Protein AF-A0A954UL01-F1 (afdb_monomer_lite)

Structure (mmCIF, N/CA/C/O backbone):
data_AF-A0A954UL01-F1
#
_entry.id   AF-A0A954UL01-F1
#
loop_
_atom_site.group_PDB
_atom_site.id
_atom_site.type_symbol
_atom_site.label_atom_id
_atom_site.label_alt_id
_atom_site.label_comp_id
_atom_site.label_asym_id
_atom_site.label_entity_id
_atom_site.label_seq_id
_atom_site.pdbx_PDB_ins_code
_atom_site.Cartn_x
_atom_site.Cartn_y
_atom_site.Cartn_z
_atom_site.occupancy
_atom_site.B_iso_or_equiv
_atom_site.auth_seq_id
_atom_site.auth_comp_id
_atom_site.auth_asym_id
_atom_site.auth_atom_id
_atom_site.pdbx_PDB_model_num
ATOM 1 N N . VAL A 1 1 ? 2.056 -18.485 10.713 1.00 47.84 1 VAL A N 1
ATOM 2 C CA . VAL A 1 1 ? 1.180 -18.025 9.615 1.00 47.84 1 VAL A CA 1
ATOM 3 C C . VAL A 1 1 ? 1.749 -16.812 8.876 1.00 47.84 1 VAL A C 1
ATOM 5 O O . VAL A 1 1 ? 1.782 -16.870 7.668 1.00 47.84 1 VAL A O 1
ATOM 8 N N . ALA A 1 2 ? 2.279 -15.763 9.525 1.00 58.25 2 ALA A N 1
ATOM 9 C CA . ALA A 1 2 ? 2.776 -14.577 8.791 1.00 58.25 2 ALA A CA 1
ATOM 10 C C . ALA A 1 2 ? 4.302 -14.513 8.528 1.00 58.25 2 ALA A C 1
ATOM 12 O O . ALA A 1 2 ? 4.791 -13.453 8.157 1.00 58.25 2 ALA A O 1
ATOM 13 N N . LYS A 1 3 ? 5.075 -15.586 8.770 1.00 64.69 3 LYS A N 1
ATOM 14 C CA . LYS A 1 3 ? 6.541 -15.540 8.565 1.00 64.69 3 LYS A CA 1
ATOM 15 C C . LYS A 1 3 ? 6.925 -15.540 7.085 1.00 64.69 3 LYS A C 1
ATOM 17 O O . LYS A 1 3 ? 7.917 -14.916 6.736 1.00 64.69 3 LYS A O 1
ATOM 22 N N . ASP A 1 4 ? 6.106 -16.174 6.253 1.00 85.94 4 ASP A N 1
ATOM 23 C CA . ASP A 1 4 ? 6.444 -16.426 4.849 1.00 85.94 4 ASP A CA 1
ATOM 24 C C . ASP A 1 4 ? 5.855 -15.368 3.909 1.00 85.94 4 ASP A C 1
ATOM 26 O O . ASP A 1 4 ? 6.313 -15.220 2.784 1.00 85.94 4 ASP A O 1
ATOM 30 N N . VAL A 1 5 ? 4.888 -14.574 4.389 1.00 89.62 5 VAL A N 1
ATOM 31 C CA . VAL A 1 5 ? 4.241 -13.498 3.618 1.00 89.62 5 VAL A CA 1
ATOM 32 C C . VAL A 1 5 ? 5.252 -12.504 3.034 1.00 89.62 5 VAL A C 1
ATOM 34 O O . VAL A 1 5 ? 5.155 -12.228 1.845 1.00 89.62 5 VAL A O 1
ATOM 37 N N . PRO A 1 6 ? 6.242 -11.982 3.788 1.00 91.62 6 PRO A N 1
ATOM 38 C CA . PRO A 1 6 ? 7.177 -11.009 3.227 1.00 91.62 6 PRO A CA 1
ATOM 39 C C . PRO A 1 6 ? 8.053 -11.620 2.125 1.00 91.62 6 PRO A C 1
ATOM 41 O O . PRO A 1 6 ? 8.304 -10.974 1.113 1.00 91.62 6 PRO A O 1
ATOM 44 N N . ALA A 1 7 ? 8.468 -12.880 2.300 1.00 90.31 7 ALA A N 1
ATOM 45 C CA . ALA A 1 7 ? 9.257 -13.604 1.309 1.00 90.31 7 ALA A CA 1
ATOM 46 C C . ALA A 1 7 ? 8.443 -13.900 0.040 1.00 90.31 7 ALA A C 1
ATOM 48 O O . ALA A 1 7 ? 8.946 -13.693 -1.059 1.00 90.31 7 ALA A O 1
ATOM 49 N N . ALA A 1 8 ? 7.183 -14.318 0.191 1.00 92.69 8 ALA A N 1
ATOM 50 C CA . ALA A 1 8 ? 6.268 -14.533 -0.927 1.00 92.69 8 ALA A CA 1
ATOM 51 C C . ALA A 1 8 ? 6.006 -13.230 -1.696 1.00 92.69 8 ALA A C 1
ATOM 53 O O . ALA A 1 8 ? 6.176 -13.195 -2.906 1.00 92.69 8 ALA A O 1
ATOM 54 N N . MET A 1 9 ? 5.708 -12.132 -0.991 1.00 91.31 9 MET A N 1
ATOM 55 C CA . MET A 1 9 ? 5.511 -10.820 -1.615 1.00 91.31 9 MET A CA 1
ATOM 56 C C . MET A 1 9 ? 6.737 -10.369 -2.409 1.00 91.31 9 MET A C 1
ATOM 58 O O . MET A 1 9 ? 6.598 -9.874 -3.522 1.00 91.31 9 MET A O 1
ATOM 62 N N . ARG A 1 10 ? 7.938 -10.535 -1.845 1.00 90.75 10 ARG A N 1
ATOM 63 C CA . ARG A 1 10 ? 9.182 -10.196 -2.541 1.00 90.75 10 ARG A CA 1
ATOM 64 C C . ARG A 1 10 ? 9.370 -11.053 -3.789 1.00 90.75 10 ARG A C 1
ATOM 66 O O . ARG A 1 10 ? 9.638 -10.507 -4.849 1.00 90.75 10 ARG A O 1
ATOM 73 N N . HIS A 1 11 ? 9.152 -12.361 -3.673 1.00 92.25 11 HIS A N 1
ATOM 74 C CA . HIS A 1 11 ? 9.248 -13.282 -4.800 1.00 92.25 11 HIS A CA 1
ATOM 75 C C . HIS A 1 11 ? 8.264 -12.943 -5.929 1.00 92.25 11 HIS A C 1
ATOM 77 O O . HIS A 1 11 ? 8.652 -12.953 -7.096 1.00 92.25 11 HIS A O 1
ATOM 83 N N . ASP A 1 12 ? 7.022 -12.590 -5.596 1.00 92.69 12 ASP A N 1
ATOM 84 C CA . ASP A 1 12 ? 6.009 -12.200 -6.581 1.00 92.69 12 ASP A CA 1
ATOM 85 C C . ASP A 1 12 ? 6.403 -10.899 -7.299 1.00 92.69 12 ASP A C 1
ATOM 87 O O . ASP A 1 12 ? 6.312 -10.812 -8.524 1.00 92.69 12 ASP A O 1
ATOM 91 N N . LEU A 1 13 ? 6.890 -9.897 -6.557 1.00 91.06 13 LEU A N 1
ATOM 92 C CA . LEU A 1 13 ? 7.369 -8.634 -7.129 1.00 91.06 13 LEU A CA 1
ATOM 93 C C . LEU A 1 13 ? 8.604 -8.833 -8.014 1.00 91.06 13 LEU A C 1
ATOM 95 O O . LEU A 1 13 ? 8.671 -8.257 -9.100 1.00 91.06 13 LEU A O 1
ATOM 99 N N . ASP A 1 14 ? 9.550 -9.667 -7.580 1.00 90.69 14 ASP A N 1
ATOM 100 C CA . ASP A 1 14 ? 10.729 -10.021 -8.370 1.00 90.69 14 ASP A CA 1
ATOM 101 C C . ASP A 1 14 ? 10.313 -10.744 -9.660 1.00 90.69 14 ASP A C 1
ATOM 103 O O . ASP A 1 14 ? 10.770 -10.375 -10.738 1.00 90.69 14 ASP A O 1
ATOM 107 N N . THR A 1 15 ? 9.367 -11.686 -9.580 1.00 92.75 15 THR A N 1
ATOM 108 C CA . THR A 1 15 ? 8.836 -12.415 -10.745 1.00 92.75 15 THR A CA 1
ATOM 109 C C . THR A 1 15 ? 8.149 -11.475 -11.738 1.00 92.75 15 THR A C 1
ATOM 111 O O . THR A 1 15 ? 8.373 -11.571 -12.949 1.00 92.75 15 THR A O 1
ATOM 114 N N . LEU A 1 16 ? 7.326 -10.539 -11.248 1.00 91.25 16 LEU A N 1
ATOM 115 C CA . LEU A 1 16 ? 6.690 -9.520 -12.088 1.00 91.25 16 LEU A CA 1
ATOM 116 C C . LEU A 1 16 ? 7.739 -8.646 -12.777 1.00 91.25 16 LEU A C 1
ATOM 118 O O . LEU A 1 16 ? 7.639 -8.418 -13.984 1.00 91.25 16 LEU A O 1
ATOM 122 N N . ARG A 1 17 ? 8.765 -8.207 -12.042 1.00 90.81 17 ARG A N 1
ATOM 123 C CA . ARG A 1 17 ? 9.857 -7.390 -12.581 1.00 90.81 17 ARG A CA 1
ATOM 124 C C . ARG A 1 17 ? 10.662 -8.142 -13.637 1.00 90.81 17 ARG A C 1
ATOM 126 O O . ARG A 1 17 ? 10.927 -7.591 -14.700 1.00 90.81 17 ARG A O 1
ATOM 133 N N . GLU A 1 18 ? 11.030 -9.390 -13.372 1.00 90.44 18 GLU A N 1
ATOM 134 C CA . GLU A 1 18 ? 11.797 -10.229 -14.299 1.00 90.44 18 GLU A CA 1
ATOM 135 C C . GLU A 1 18 ? 11.020 -10.530 -15.583 1.00 90.44 18 GLU A C 1
ATOM 137 O O . GLU A 1 18 ? 11.602 -10.526 -16.664 1.00 90.44 18 GLU A O 1
ATOM 142 N N . THR A 1 19 ? 9.706 -10.745 -15.478 1.00 91.81 19 THR A N 1
ATOM 143 C CA . THR A 1 19 ? 8.861 -11.106 -16.627 1.00 91.81 19 THR A CA 1
ATOM 144 C C . THR A 1 19 ? 8.486 -9.895 -17.477 1.00 91.81 19 THR A C 1
ATOM 146 O O . THR A 1 19 ? 8.462 -9.974 -18.703 1.00 91.81 19 THR A O 1
ATOM 149 N N . THR A 1 20 ? 8.142 -8.775 -16.839 1.00 90.62 20 THR A N 1
ATOM 150 C CA . THR A 1 20 ? 7.652 -7.577 -17.542 1.00 90.62 20 THR A CA 1
ATOM 151 C C . THR A 1 20 ? 8.764 -6.594 -17.885 1.00 90.62 20 THR A C 1
ATOM 153 O O . THR A 1 20 ? 8.560 -5.716 -18.719 1.00 90.62 20 THR A O 1
ATOM 156 N N . HIS A 1 21 ? 9.928 -6.723 -17.241 1.00 90.62 21 HIS A N 1
ATOM 157 C CA . HIS A 1 21 ? 11.007 -5.735 -17.241 1.00 90.62 21 HIS A CA 1
ATOM 158 C C . HIS A 1 21 ? 10.590 -4.346 -16.726 1.00 90.62 21 HIS A C 1
ATOM 160 O O . HIS A 1 21 ? 11.306 -3.364 -16.960 1.00 90.62 21 HIS A O 1
ATOM 166 N N . LEU A 1 22 ? 9.469 -4.268 -16.002 1.00 90.62 22 LEU A N 1
ATOM 167 C CA . LEU A 1 22 ? 8.925 -3.055 -15.405 1.00 90.62 22 LEU A CA 1
ATOM 168 C C . LEU A 1 22 ? 8.925 -3.156 -13.878 1.00 90.62 22 LEU A C 1
ATOM 170 O O . LEU A 1 22 ? 8.712 -4.221 -13.300 1.00 90.62 22 LEU A O 1
ATOM 174 N N . ILE A 1 23 ? 9.124 -2.018 -13.221 1.00 90.06 23 ILE A N 1
ATOM 175 C CA . ILE A 1 23 ? 8.860 -1.843 -11.797 1.00 90.06 23 ILE A CA 1
ATOM 176 C C . ILE A 1 23 ? 7.521 -1.122 -11.692 1.00 90.06 23 ILE A C 1
ATOM 178 O O . ILE A 1 23 ? 7.389 0.032 -12.109 1.00 90.06 23 ILE A O 1
ATOM 182 N N . CYS A 1 24 ? 6.529 -1.829 -11.157 1.00 89.56 24 CYS A N 1
ATOM 183 C CA . CYS A 1 24 ? 5.166 -1.333 -11.032 1.00 89.56 24 CYS A CA 1
ATOM 184 C C . CYS A 1 24 ? 4.899 -0.774 -9.624 1.00 89.56 24 CYS A C 1
ATOM 186 O O . CYS A 1 24 ? 5.421 -1.313 -8.641 1.00 89.56 24 CYS A O 1
ATOM 188 N N . PRO A 1 25 ? 4.050 0.259 -9.504 1.00 91.50 25 PRO A N 1
ATOM 189 C CA . PRO A 1 25 ? 3.614 0.780 -8.221 1.00 91.50 25 PRO A CA 1
ATOM 190 C C . PRO A 1 25 ? 2.756 -0.251 -7.485 1.00 91.50 25 PRO A C 1
ATOM 192 O O . PRO A 1 25 ? 1.753 -0.749 -7.994 1.00 91.50 25 PRO A O 1
ATOM 195 N N . ALA A 1 26 ? 3.142 -0.555 -6.251 1.00 92.06 26 ALA A N 1
ATOM 196 C CA . ALA A 1 26 ? 2.478 -1.510 -5.383 1.00 92.06 26 ALA A CA 1
ATOM 197 C C . ALA A 1 26 ? 1.838 -0.800 -4.186 1.00 92.06 26 ALA A C 1
ATOM 199 O O . ALA A 1 26 ? 2.480 -0.022 -3.478 1.00 92.06 26 ALA A O 1
ATOM 200 N N . THR A 1 27 ? 0.573 -1.127 -3.919 1.00 93.31 27 THR A N 1
ATOM 201 C CA . THR A 1 27 ? -0.148 -0.694 -2.715 1.00 93.31 27 THR A CA 1
ATOM 202 C C . THR A 1 27 ? -0.310 -1.872 -1.766 1.00 93.31 27 THR A C 1
ATOM 204 O O . THR A 1 27 ? -0.728 -2.951 -2.184 1.00 93.31 27 THR A O 1
ATOM 207 N N . VAL A 1 28 ? -0.065 -1.668 -0.471 1.00 94.50 28 VAL A N 1
ATOM 208 C CA . VAL A 1 28 ? -0.370 -2.680 0.546 1.00 94.50 28 VAL A CA 1
ATOM 209 C C . VAL A 1 28 ? -1.769 -2.446 1.096 1.00 94.50 28 VAL A C 1
ATOM 211 O O . VAL A 1 28 ? -2.045 -1.405 1.692 1.00 94.50 28 VAL A O 1
ATOM 214 N N . LEU A 1 29 ? -2.645 -3.437 0.933 1.00 95.12 29 LEU A N 1
ATOM 215 C CA . LEU A 1 29 ? -4.001 -3.422 1.471 1.00 95.12 29 LEU A CA 1
ATOM 216 C C . LEU A 1 29 ? -4.161 -4.507 2.539 1.00 95.12 29 LEU A C 1
ATOM 218 O O . LEU A 1 29 ? -4.071 -5.700 2.256 1.00 95.12 29 LEU A O 1
ATOM 222 N N . VAL A 1 30 ? -4.432 -4.094 3.774 1.00 94.69 30 VAL A N 1
ATOM 223 C CA . VAL A 1 30 ? -4.857 -4.995 4.848 1.00 94.69 30 VAL A CA 1
ATOM 224 C C . VAL A 1 30 ? -6.371 -5.142 4.757 1.00 94.69 30 VAL A C 1
ATOM 226 O O . VAL A 1 30 ? -7.123 -4.255 5.167 1.00 94.69 30 VAL A O 1
ATOM 229 N N . ALA A 1 31 ? -6.794 -6.252 4.161 1.00 92.81 31 ALA A N 1
ATOM 230 C CA . ALA A 1 31 ? -8.193 -6.597 3.948 1.00 92.81 31 ALA A CA 1
ATOM 231 C C . ALA A 1 31 ? -8.821 -7.288 5.175 1.00 92.81 31 ALA A C 1
ATOM 233 O O . ALA A 1 31 ? -8.158 -7.525 6.190 1.00 92.81 31 ALA A O 1
ATOM 234 N N . SER A 1 32 ? -10.106 -7.627 5.059 1.00 92.38 32 SER A N 1
ATOM 235 C CA . SER A 1 32 ? -10.886 -8.361 6.065 1.00 92.38 32 SER A CA 1
ATOM 236 C C . SER A 1 32 ? -11.029 -7.672 7.427 1.00 92.38 32 SER A C 1
ATOM 238 O O . SER A 1 32 ? -11.160 -8.320 8.472 1.00 92.38 32 SER A O 1
ATOM 240 N N . MET A 1 33 ? -11.007 -6.339 7.446 1.00 94.25 33 MET A N 1
ATOM 241 C CA . MET A 1 33 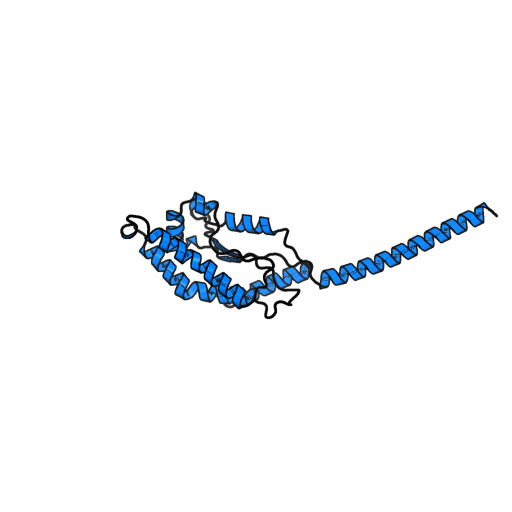? -11.155 -5.576 8.686 1.00 94.25 33 MET A CA 1
ATOM 242 C C . MET A 1 33 ? -12.582 -5.625 9.262 1.00 94.25 33 MET A C 1
ATOM 244 O O . MET A 1 33 ? -12.764 -5.315 10.438 1.00 94.25 33 MET A O 1
ATOM 248 N N . GLU A 1 34 ? -13.591 -6.065 8.502 1.00 92.44 34 GLU A N 1
ATOM 249 C CA . GLU A 1 34 ? -14.961 -6.310 8.985 1.00 92.44 34 GLU A CA 1
ATOM 250 C C . GLU A 1 34 ? -15.029 -7.349 10.112 1.00 92.44 34 GLU A C 1
ATOM 252 O O . GLU A 1 34 ? -15.904 -7.261 10.975 1.00 92.44 34 GLU A O 1
ATOM 257 N N . GLY A 1 35 ? -14.078 -8.291 10.157 1.00 91.00 35 GLY A N 1
ATOM 258 C CA . GLY A 1 35 ? -13.980 -9.284 11.230 1.00 91.00 35 GLY A CA 1
ATOM 259 C C . GLY A 1 35 ? -13.571 -8.684 12.581 1.00 91.00 35 GLY A C 1
ATOM 260 O O . GLY A 1 35 ? -13.782 -9.289 13.635 1.00 91.00 35 GLY A O 1
ATOM 261 N N . GLU A 1 36 ? -13.011 -7.473 12.585 1.00 93.69 36 GLU A N 1
ATOM 262 C CA . GLU A 1 36 ? -12.653 -6.756 13.800 1.00 93.69 36 GLU A CA 1
ATOM 263 C C . GLU A 1 36 ? -13.821 -5.883 14.263 1.00 93.69 36 GLU A C 1
ATOM 265 O O . GLU A 1 36 ? -14.091 -4.810 13.726 1.00 93.69 36 GLU A O 1
ATOM 270 N N . GLY A 1 37 ? -14.498 -6.305 15.335 1.00 92.44 37 GLY A N 1
ATOM 271 C CA . GLY A 1 37 ? -15.702 -5.621 15.823 1.00 92.44 37 GLY A CA 1
ATOM 272 C C . GLY A 1 37 ? -15.509 -4.140 16.181 1.00 92.44 37 GLY A C 1
ATOM 273 O O . GLY A 1 37 ? -16.473 -3.378 16.157 1.00 92.44 37 GLY A O 1
ATOM 274 N N . GLY A 1 38 ? -14.285 -3.710 16.507 1.00 94.06 38 GLY A N 1
ATOM 275 C CA . GLY A 1 38 ? -13.976 -2.289 16.687 1.00 94.06 38 GLY A CA 1
ATOM 276 C C . GLY A 1 38 ? -13.880 -1.516 15.372 1.00 94.06 38 GLY A C 1
ATOM 277 O O . GLY A 1 38 ? -14.226 -0.342 15.346 1.00 94.06 38 GLY A O 1
ATOM 278 N N . PHE A 1 39 ? -13.470 -2.155 14.276 1.00 94.38 39 PHE A N 1
ATOM 279 C CA . PHE A 1 39 ? -13.403 -1.511 12.966 1.00 94.38 39 PHE A CA 1
ATOM 280 C C . PHE A 1 39 ? -14.799 -1.362 12.370 1.00 94.38 39 PHE A C 1
ATOM 282 O O . PHE A 1 39 ? -15.146 -0.282 11.906 1.00 94.38 39 PHE A O 1
ATOM 289 N N . ALA A 1 40 ? -15.638 -2.394 12.496 1.00 92.75 40 ALA A N 1
ATOM 290 C CA . ALA A 1 40 ? -17.052 -2.303 12.141 1.00 92.75 40 ALA A CA 1
ATOM 291 C C . ALA A 1 40 ? -17.758 -1.164 12.906 1.00 92.75 40 ALA A C 1
ATOM 293 O O . ALA A 1 40 ? -18.498 -0.377 12.320 1.00 92.75 40 ALA A O 1
ATOM 294 N N . GLU A 1 41 ? -17.480 -1.016 14.209 1.00 93.69 41 GLU A N 1
ATOM 295 C CA . GLU A 1 41 ? -18.016 0.096 15.005 1.00 93.69 41 GLU A CA 1
ATOM 296 C C . GLU A 1 41 ? -17.463 1.462 14.562 1.00 93.69 41 GLU A C 1
ATOM 298 O O . GLU A 1 41 ? -18.204 2.445 14.556 1.00 93.69 41 GLU A O 1
ATOM 303 N N . LEU A 1 42 ? -16.189 1.534 14.163 1.00 93.50 42 LEU A N 1
ATOM 304 C CA . LEU A 1 42 ? -15.582 2.747 13.611 1.00 93.50 42 LEU A CA 1
ATOM 305 C C . LEU A 1 42 ? -16.281 3.154 12.312 1.00 93.50 42 LEU A C 1
ATOM 307 O O . LEU A 1 42 ? -16.754 4.283 12.214 1.00 93.50 42 LEU A O 1
ATOM 311 N N . VAL A 1 43 ? -16.417 2.234 11.355 1.00 92.62 43 VAL A N 1
ATOM 312 C CA . VAL A 1 43 ? -17.104 2.462 10.073 1.00 92.62 43 VAL A CA 1
ATOM 313 C C . VAL A 1 43 ? -18.541 2.929 10.306 1.00 92.62 43 VAL A C 1
ATOM 315 O O . VAL A 1 43 ? -18.964 3.940 9.744 1.00 92.62 43 VAL A O 1
ATOM 318 N N . ARG A 1 44 ? -19.267 2.259 11.211 1.00 91.75 44 ARG A N 1
ATOM 319 C CA . ARG A 1 44 ? -20.649 2.609 11.568 1.00 91.75 44 ARG A CA 1
ATOM 320 C C . ARG A 1 44 ? -20.782 4.048 12.070 1.00 91.75 44 ARG A C 1
ATOM 322 O O . ARG A 1 44 ? -21.781 4.698 11.776 1.00 91.75 44 ARG A O 1
ATOM 329 N N . ARG A 1 45 ? -19.806 4.545 12.839 1.00 90.81 45 ARG A N 1
ATOM 330 C CA . ARG A 1 45 ? -19.824 5.913 13.387 1.00 90.81 45 ARG A CA 1
ATOM 331 C C . ARG A 1 45 ? -19.299 6.966 12.417 1.00 90.81 45 ARG A C 1
ATOM 333 O O . ARG A 1 45 ? -19.797 8.084 12.427 1.00 90.81 45 ARG A O 1
ATOM 340 N N . VAL A 1 46 ? -18.318 6.617 11.588 1.00 88.75 46 VAL A N 1
ATOM 341 C CA . VAL A 1 46 ? -17.794 7.500 10.533 1.00 88.75 46 VAL A CA 1
ATOM 342 C C . VAL A 1 46 ? -18.842 7.747 9.444 1.00 88.75 46 VAL A C 1
ATOM 344 O O . VAL A 1 46 ? -18.872 8.829 8.854 1.00 88.75 46 VAL A O 1
ATOM 347 N N . GLY A 1 47 ? -19.727 6.774 9.229 1.00 88.88 47 GLY A N 1
ATOM 348 C CA . GLY A 1 47 ? -20.813 6.841 8.264 1.00 88.88 47 GLY A CA 1
ATOM 349 C C . GLY A 1 47 ? -20.421 6.255 6.909 1.00 88.88 47 GLY A C 1
ATOM 350 O O . GLY A 1 47 ? -19.260 6.279 6.497 1.00 88.88 47 GLY A O 1
ATOM 351 N N . THR A 1 48 ? -21.423 5.737 6.201 1.00 85.00 48 THR A N 1
ATOM 352 C CA . THR A 1 48 ? -21.259 4.992 4.944 1.00 85.00 48 THR A CA 1
ATOM 353 C C . THR A 1 48 ? -20.688 5.840 3.815 1.00 85.00 48 THR A C 1
ATOM 355 O O . THR A 1 48 ? -19.877 5.345 3.043 1.00 85.00 48 THR A O 1
ATOM 358 N N . GLN A 1 49 ? -21.035 7.128 3.738 1.00 87.06 49 GLN A N 1
ATOM 359 C CA . GLN A 1 49 ? -20.518 8.013 2.691 1.00 87.06 49 GLN A CA 1
ATOM 360 C C . GLN A 1 49 ? -18.990 8.141 2.761 1.00 87.06 49 GLN A C 1
ATOM 362 O O . GLN A 1 49 ? -18.290 7.820 1.805 1.00 87.06 49 GLN A O 1
ATOM 367 N N . ARG A 1 50 ? -18.456 8.527 3.928 1.00 87.25 50 ARG A N 1
ATOM 368 C CA . ARG A 1 50 ? -17.005 8.636 4.142 1.00 87.25 50 ARG A CA 1
ATOM 369 C C . ARG A 1 50 ? -16.298 7.289 4.061 1.00 87.25 50 ARG A C 1
ATOM 371 O O . ARG A 1 50 ? -15.152 7.245 3.631 1.00 87.25 50 ARG A O 1
ATOM 378 N N . ALA A 1 51 ? -16.961 6.211 4.475 1.00 88.69 51 ALA A N 1
ATOM 379 C CA . ALA A 1 51 ? -16.427 4.864 4.332 1.00 88.69 51 ALA A CA 1
ATOM 380 C C . ALA A 1 51 ? -16.297 4.444 2.859 1.00 88.69 51 ALA A C 1
ATOM 382 O O . ALA A 1 51 ? -15.332 3.775 2.510 1.00 88.69 51 ALA A O 1
ATOM 383 N N . ASN A 1 52 ? -17.223 4.856 1.993 1.00 87.25 52 ASN A N 1
ATOM 384 C CA . ASN A 1 52 ? -17.229 4.475 0.580 1.00 87.25 52 ASN A CA 1
ATOM 385 C C . ASN A 1 52 ? -16.338 5.365 -0.292 1.00 87.25 52 ASN A C 1
ATOM 387 O O . ASN A 1 52 ? -15.675 4.860 -1.191 1.00 87.25 52 ASN A O 1
ATOM 391 N N . GLU A 1 53 ? -16.334 6.675 -0.047 1.00 87.62 53 GLU A N 1
ATOM 392 C CA . GLU A 1 53 ? -15.550 7.649 -0.824 1.00 87.62 53 GLU A CA 1
ATOM 393 C C . GLU A 1 53 ? -14.115 7.791 -0.296 1.00 87.62 53 GLU A C 1
ATOM 395 O O . GLU A 1 53 ? -13.204 8.196 -1.010 1.00 87.62 53 GLU A O 1
ATOM 400 N N . GLY A 1 54 ? -13.907 7.496 0.987 1.00 89.50 54 GLY A N 1
ATOM 401 C CA . GLY A 1 54 ? -12.625 7.676 1.646 1.00 89.50 54 GLY A CA 1
ATOM 402 C C . GLY A 1 54 ? -11.679 6.489 1.493 1.00 89.50 54 GLY A C 1
ATOM 403 O O . GLY A 1 54 ? -12.023 5.399 1.040 1.00 89.50 54 GLY A O 1
ATOM 404 N N . ARG A 1 55 ? -10.464 6.699 1.996 1.00 92.38 55 ARG A N 1
ATOM 405 C CA . ARG A 1 55 ? -9.445 5.668 2.212 1.00 92.38 55 ARG A CA 1
ATOM 406 C C . ARG A 1 55 ? -8.971 5.722 3.656 1.00 92.38 55 ARG A C 1
ATOM 408 O O . ARG A 1 55 ? -8.867 6.809 4.228 1.00 92.38 55 ARG A O 1
ATOM 415 N N . PHE A 1 56 ? -8.655 4.569 4.232 1.00 94.25 56 PHE A N 1
ATOM 416 C CA . PHE A 1 56 ? -8.210 4.472 5.618 1.00 94.25 56 PHE A CA 1
ATOM 417 C C . PHE A 1 56 ? -6.778 3.948 5.679 1.00 94.25 56 PHE A C 1
ATOM 419 O O . PHE A 1 56 ? -6.495 2.863 5.187 1.00 94.25 56 PHE A O 1
ATOM 426 N N . GLY A 1 57 ? -5.861 4.723 6.259 1.00 94.06 57 GLY A N 1
ATOM 427 C CA . GLY A 1 57 ? -4.428 4.425 6.275 1.00 94.06 57 GLY A CA 1
ATOM 428 C C . GLY A 1 57 ? -3.601 5.619 5.809 1.00 94.06 57 GLY A C 1
ATOM 429 O O . GLY A 1 57 ? -3.991 6.771 6.013 1.00 94.06 57 GLY A O 1
ATOM 430 N N . LYS A 1 58 ? -2.448 5.358 5.188 1.00 95.12 58 LYS A N 1
ATOM 431 C CA . LYS A 1 58 ? -1.501 6.400 4.785 1.00 95.12 58 LYS A CA 1
ATOM 432 C C . LYS A 1 58 ? -0.914 6.110 3.407 1.00 95.12 58 LYS A C 1
ATOM 434 O O . LYS A 1 58 ? -0.411 5.022 3.150 1.00 95.12 58 LYS A O 1
ATOM 439 N N . GLY A 1 59 ? -0.958 7.121 2.541 1.00 92.69 59 GLY A N 1
ATOM 440 C CA . GLY A 1 59 ? -0.232 7.103 1.273 1.00 92.69 59 GLY A CA 1
ATOM 441 C C . GLY A 1 59 ? 1.266 7.304 1.484 1.00 92.69 59 GLY A C 1
ATOM 442 O O . GLY A 1 59 ? 1.686 8.018 2.398 1.00 92.69 59 GLY A O 1
ATOM 443 N N . PHE A 1 60 ? 2.046 6.695 0.609 1.00 91.06 60 PHE A N 1
ATOM 444 C CA . PHE A 1 60 ? 3.488 6.817 0.511 1.00 91.06 60 PHE A CA 1
ATOM 445 C C . PHE A 1 60 ? 3.829 7.479 -0.826 1.00 91.06 60 PHE A C 1
ATOM 447 O O . PHE A 1 60 ? 3.117 7.317 -1.818 1.00 91.06 60 PHE A O 1
ATOM 454 N N . LYS A 1 61 ? 4.878 8.297 -0.854 1.00 86.06 61 LYS A N 1
ATOM 455 C CA . LYS A 1 61 ? 5.283 8.950 -2.097 1.00 86.06 61 LYS A CA 1
ATOM 456 C C . LYS A 1 61 ? 5.941 7.892 -2.984 1.00 86.06 61 LYS A C 1
ATOM 458 O O . LYS A 1 61 ? 6.942 7.326 -2.573 1.00 86.06 61 LYS A O 1
ATOM 463 N N . VAL A 1 62 ? 5.394 7.666 -4.180 1.00 80.56 62 VAL A N 1
ATOM 464 C CA . VAL A 1 62 ? 5.819 6.589 -5.102 1.00 80.56 62 VAL A CA 1
ATOM 465 C C . VAL A 1 62 ? 7.326 6.606 -5.362 1.00 80.56 62 VAL A C 1
ATOM 467 O O . VAL A 1 62 ? 7.983 5.578 -5.333 1.00 80.56 62 VAL A O 1
ATOM 470 N N . TRP A 1 63 ? 7.880 7.808 -5.516 1.00 83.75 63 TRP A N 1
ATOM 471 C CA . TRP A 1 63 ? 9.295 8.050 -5.805 1.00 83.75 63 TRP A CA 1
ATOM 472 C C . TRP A 1 63 ? 10.202 8.106 -4.567 1.00 83.75 63 TRP A C 1
ATOM 474 O O . TRP A 1 63 ? 11.356 8.518 -4.665 1.00 83.75 63 TRP A O 1
ATOM 484 N N . SER A 1 64 ? 9.681 7.792 -3.382 1.00 86.25 64 SER A N 1
ATOM 485 C CA . SER A 1 64 ? 10.492 7.681 -2.172 1.00 86.25 64 SER A CA 1
ATOM 486 C C . SER A 1 64 ? 11.010 6.259 -2.026 1.00 86.25 64 SER A C 1
ATOM 488 O O . SER A 1 64 ? 10.267 5.298 -2.196 1.00 86.25 64 SER A O 1
ATOM 490 N N . TYR A 1 65 ? 12.279 6.120 -1.648 1.00 88.94 65 TYR A N 1
ATOM 491 C CA . TYR A 1 65 ? 12.852 4.804 -1.411 1.00 88.94 65 TYR A CA 1
ATOM 492 C C . TYR A 1 65 ? 12.237 4.158 -0.159 1.00 88.94 65 TYR A C 1
ATOM 494 O O . TYR A 1 65 ? 12.104 4.830 0.877 1.00 88.94 65 TYR A O 1
ATOM 502 N N . PRO A 1 66 ? 11.893 2.858 -0.213 1.00 91.69 66 PRO A N 1
ATOM 503 C CA . PRO A 1 66 ? 11.369 2.097 0.918 1.00 91.69 66 PRO A CA 1
ATOM 504 C C . PRO A 1 66 ? 12.495 1.723 1.902 1.00 91.69 66 PRO A C 1
ATOM 506 O O . PRO A 1 66 ? 12.757 0.552 2.182 1.00 91.69 66 PRO A O 1
ATOM 509 N N . THR A 1 67 ? 13.188 2.736 2.427 1.00 92.12 67 THR A N 1
ATOM 510 C CA . THR A 1 67 ? 14.189 2.579 3.489 1.00 92.12 67 THR A CA 1
ATOM 511 C C . THR A 1 67 ? 13.520 2.145 4.789 1.00 92.12 67 THR A C 1
ATOM 513 O O . THR A 1 67 ? 12.310 2.319 4.977 1.00 92.12 67 THR A O 1
ATOM 516 N N . GLN A 1 68 ? 14.303 1.593 5.719 1.00 92.38 68 GLN A N 1
ATOM 517 C CA . GLN A 1 68 ? 13.767 1.125 6.996 1.00 92.38 68 GLN A CA 1
ATOM 518 C C . GLN A 1 68 ? 13.021 2.247 7.728 1.00 92.38 68 GLN A C 1
ATOM 520 O O . GLN A 1 68 ? 11.875 2.056 8.125 1.00 92.38 68 GLN A O 1
ATOM 525 N N . GLU A 1 69 ? 13.627 3.429 7.839 1.00 92.62 69 GLU A N 1
ATOM 526 C CA . GLU A 1 69 ? 13.024 4.594 8.494 1.00 92.62 69 GLU A CA 1
ATOM 527 C C . GLU A 1 69 ? 11.706 5.018 7.828 1.00 92.62 69 GLU A C 1
ATOM 529 O O . GLU A 1 69 ? 10.691 5.214 8.504 1.00 92.62 69 GLU A O 1
ATOM 534 N N . ASN A 1 70 ? 11.684 5.088 6.495 1.00 92.81 70 ASN A N 1
ATOM 535 C CA . ASN A 1 70 ? 10.495 5.482 5.745 1.00 92.81 70 ASN A CA 1
ATOM 536 C C . ASN A 1 70 ? 9.345 4.479 5.913 1.00 92.81 70 ASN A C 1
ATOM 538 O O . ASN A 1 70 ? 8.193 4.880 6.096 1.00 92.81 70 ASN A O 1
ATOM 542 N N . LEU A 1 71 ? 9.641 3.176 5.891 1.00 94.44 71 LEU A N 1
ATOM 543 C CA . LEU A 1 71 ? 8.642 2.124 6.090 1.00 94.44 71 LEU A CA 1
ATOM 544 C C . LEU A 1 71 ? 8.151 2.054 7.542 1.00 94.44 71 LEU A C 1
ATOM 546 O O . LEU A 1 71 ? 6.967 1.802 7.784 1.00 94.44 71 LEU A O 1
ATOM 550 N N . GLU A 1 72 ? 9.029 2.316 8.511 1.00 94.56 72 GLU A N 1
ATOM 551 C CA . GLU A 1 72 ? 8.657 2.460 9.919 1.00 94.56 72 GLU A CA 1
ATOM 552 C C . GLU A 1 72 ? 7.700 3.632 10.130 1.00 94.56 72 GLU A C 1
ATOM 554 O O . GLU A 1 72 ? 6.653 3.471 10.767 1.00 94.56 72 GLU A O 1
ATOM 559 N N . SER A 1 73 ? 8.021 4.780 9.537 1.00 94.88 73 SER A N 1
ATOM 560 C CA . SER A 1 73 ? 7.180 5.973 9.551 1.00 94.88 73 SER A CA 1
ATOM 561 C C . SER A 1 73 ? 5.828 5.718 8.877 1.00 94.88 73 SER A C 1
ATOM 563 O O . SER A 1 73 ? 4.779 6.014 9.457 1.00 94.88 73 SER A O 1
ATOM 565 N N . LEU A 1 74 ? 5.813 5.069 7.705 1.00 95.81 74 LEU A N 1
ATOM 566 C CA . LEU A 1 74 ? 4.580 4.689 7.011 1.00 95.81 74 LEU A CA 1
ATOM 567 C C . LEU A 1 74 ? 3.692 3.795 7.883 1.00 95.81 74 LEU A C 1
ATOM 569 O O . LEU A 1 74 ? 2.504 4.083 8.044 1.00 95.81 74 LEU A O 1
ATOM 573 N N . ALA A 1 75 ? 4.257 2.742 8.482 1.00 95.94 75 ALA A N 1
ATOM 574 C CA . ALA A 1 75 ? 3.521 1.850 9.374 1.00 95.94 75 ALA A CA 1
ATOM 575 C C . ALA A 1 75 ? 2.963 2.600 10.592 1.00 95.94 75 ALA A C 1
ATOM 577 O O . ALA A 1 75 ? 1.809 2.387 10.974 1.00 95.94 75 ALA A O 1
ATOM 578 N N . ALA A 1 76 ? 3.763 3.486 11.193 1.00 95.25 76 ALA A N 1
ATOM 579 C CA . ALA A 1 76 ? 3.360 4.289 12.339 1.00 95.25 76 ALA A CA 1
ATOM 580 C C . ALA A 1 76 ? 2.212 5.244 11.993 1.00 95.25 76 ALA A C 1
ATOM 582 O O . ALA A 1 76 ? 1.218 5.259 12.712 1.00 95.25 76 ALA A O 1
ATOM 583 N N . HIS A 1 77 ? 2.296 5.977 10.881 1.00 95.50 77 HIS A N 1
ATOM 584 C CA . HIS A 1 77 ? 1.249 6.906 10.455 1.00 95.50 77 HIS A CA 1
ATOM 585 C C . HIS A 1 77 ? -0.025 6.195 9.991 1.00 95.50 77 HIS A C 1
ATOM 587 O O . HIS A 1 77 ? -1.122 6.617 10.353 1.00 95.50 77 HIS A O 1
ATOM 593 N N . ALA A 1 78 ? 0.094 5.098 9.239 1.00 95.69 78 ALA A N 1
ATOM 594 C CA . ALA A 1 78 ? -1.065 4.318 8.811 1.00 95.69 78 ALA A CA 1
ATOM 595 C C . ALA A 1 78 ? -1.809 3.716 10.014 1.00 95.69 78 ALA A C 1
ATOM 597 O O . ALA A 1 78 ? -3.036 3.762 10.066 1.00 95.69 78 ALA A O 1
ATOM 598 N N . CYS A 1 79 ? -1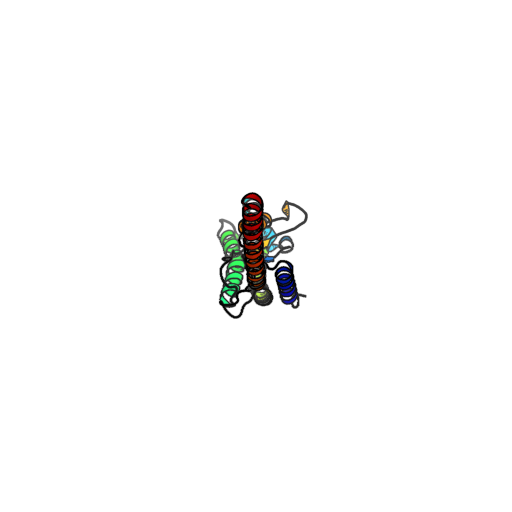.077 3.201 11.011 1.00 95.56 79 CYS A N 1
ATOM 599 C CA . CYS A 1 79 ? -1.672 2.709 12.255 1.00 95.56 79 CYS A CA 1
ATOM 600 C C . CYS A 1 79 ? -2.166 3.849 13.165 1.00 95.56 79 CYS A C 1
ATOM 602 O O . CYS A 1 79 ? -3.148 3.675 13.883 1.00 95.56 79 CYS A O 1
ATOM 604 N N . GLY A 1 80 ? -1.509 5.009 13.132 1.00 94.56 80 GLY A N 1
ATOM 605 C CA . GLY A 1 80 ? -1.886 6.204 13.889 1.00 94.56 80 GLY A CA 1
ATOM 606 C C . GLY A 1 80 ? -3.253 6.751 13.489 1.00 94.56 80 GLY A C 1
ATOM 607 O O . GLY A 1 80 ? -3.989 7.218 14.351 1.00 94.56 80 GLY A O 1
ATOM 608 N N . ALA A 1 81 ? -3.658 6.562 12.226 1.00 93.50 81 ALA A N 1
ATOM 609 C CA . ALA A 1 81 ? -4.997 6.922 11.765 1.00 93.50 81 ALA A CA 1
ATOM 610 C C . ALA A 1 81 ? -6.102 6.294 12.638 1.00 93.50 81 ALA A C 1
ATOM 612 O O . ALA A 1 81 ? -7.080 6.962 12.960 1.00 93.50 81 ALA A O 1
ATOM 613 N N . PHE A 1 82 ? -5.944 5.047 13.102 1.00 94.56 82 PHE A N 1
ATOM 614 C CA . PHE A 1 82 ? -6.904 4.447 14.038 1.00 94.56 82 PHE A CA 1
ATOM 615 C C . PHE A 1 82 ? -7.038 5.252 15.326 1.00 94.56 82 PHE A C 1
ATOM 617 O O . PHE A 1 82 ? -8.150 5.445 15.811 1.00 94.56 82 PHE A O 1
ATOM 624 N N . GLU A 1 83 ? -5.921 5.722 15.873 1.00 93.38 83 GLU A N 1
ATOM 625 C CA . GLU A 1 83 ? -5.908 6.515 17.098 1.00 93.38 83 GLU A CA 1
ATOM 626 C C . GLU A 1 83 ? -6.618 7.850 16.889 1.00 93.38 83 GLU A C 1
ATOM 628 O O . GLU A 1 83 ? -7.508 8.190 17.668 1.00 93.38 83 GLU A O 1
ATOM 633 N N . ASP A 1 84 ? -6.300 8.548 15.798 1.00 93.44 84 ASP A N 1
ATOM 634 C CA . ASP A 1 84 ? -6.891 9.843 15.462 1.00 93.44 84 ASP A CA 1
ATOM 635 C C . ASP A 1 84 ? -8.413 9.745 15.302 1.00 93.44 84 ASP A C 1
ATOM 637 O O . ASP A 1 84 ? -9.160 10.518 15.910 1.00 93.44 84 ASP A O 1
ATOM 641 N N . TRP A 1 85 ? -8.892 8.754 14.542 1.00 92.38 85 TRP A N 1
ATOM 642 C CA . TRP A 1 85 ? -10.323 8.534 14.330 1.00 92.38 85 TRP A CA 1
ATOM 643 C C . TRP A 1 85 ? -11.037 8.111 15.618 1.00 92.38 85 TRP A C 1
ATOM 645 O O . TRP A 1 85 ? -12.092 8.655 15.942 1.00 92.38 85 TRP A O 1
ATOM 655 N N . ILE A 1 86 ? -10.471 7.177 16.387 1.00 93.75 86 ILE A N 1
ATOM 656 C CA . ILE A 1 86 ? -11.086 6.711 17.639 1.00 93.75 86 ILE A CA 1
ATOM 657 C C . ILE A 1 86 ? -11.142 7.843 18.670 1.00 93.75 86 ILE A C 1
ATOM 659 O O . ILE A 1 86 ? -12.167 8.023 19.329 1.00 93.75 86 ILE A O 1
ATOM 663 N N . TYR A 1 87 ? -10.083 8.643 18.795 1.00 93.94 87 TYR A N 1
ATOM 664 C CA . TYR A 1 87 ? -10.077 9.787 19.700 1.00 93.94 87 TYR A CA 1
ATOM 665 C C . TYR A 1 87 ? -11.012 10.902 19.245 1.00 93.94 87 TYR A C 1
ATOM 667 O O . TYR A 1 87 ? -11.682 11.490 20.093 1.00 93.94 87 TYR A O 1
ATOM 675 N N . ALA A 1 88 ? -11.141 11.157 17.941 1.00 92.50 88 ALA A N 1
ATOM 676 C CA . ALA A 1 88 ? -12.160 12.070 17.429 1.00 92.50 88 ALA A CA 1
ATOM 677 C C . ALA A 1 88 ? -13.574 11.610 17.829 1.00 92.50 88 ALA A C 1
ATOM 679 O O . ALA A 1 88 ? -14.342 12.405 18.367 1.00 92.50 88 ALA A O 1
ATOM 680 N N . LEU A 1 89 ? -13.876 10.314 17.681 1.00 92.19 89 LEU A N 1
ATOM 681 C CA . LEU A 1 89 ? -15.158 9.728 18.088 1.00 92.19 89 LEU A CA 1
ATOM 682 C C . LEU A 1 89 ? -15.396 9.807 19.604 1.00 92.19 89 LEU A C 1
ATOM 684 O O . LEU A 1 89 ? -16.530 9.996 20.042 1.00 92.19 89 LEU A O 1
ATOM 688 N N . PHE A 1 90 ? -14.350 9.673 20.424 1.00 92.81 90 PHE A N 1
ATOM 689 C CA . PHE A 1 90 ? -14.454 9.816 21.881 1.00 92.81 90 PHE A CA 1
ATOM 690 C C . PHE A 1 90 ? -14.621 11.263 22.350 1.00 92.81 90 PHE A C 1
ATOM 692 O O . PHE A 1 90 ? -15.118 11.481 23.454 1.00 92.81 90 PHE A O 1
ATOM 699 N N . ARG A 1 91 ? -14.243 12.248 21.530 1.00 92.88 91 ARG A N 1
ATOM 700 C CA . ARG A 1 91 ? -14.438 13.675 21.822 1.00 92.88 91 ARG A CA 1
ATOM 701 C C . ARG A 1 91 ? -15.849 14.171 21.503 1.00 92.88 91 ARG A C 1
ATOM 703 O O . ARG A 1 91 ? -16.175 15.300 21.861 1.00 92.88 91 ARG A O 1
ATOM 710 N N . GLU A 1 92 ? -16.679 13.367 20.840 1.00 92.50 92 GLU A N 1
ATOM 711 C CA . GLU A 1 92 ? -18.052 13.755 20.522 1.00 92.50 92 GLU A CA 1
ATOM 712 C C . GLU A 1 92 ? -18.911 13.940 21.791 1.00 92.50 92 GLU A C 1
ATOM 714 O O . GLU A 1 92 ? -18.766 13.193 22.766 1.00 92.50 92 GLU A O 1
ATOM 719 N N . PRO A 1 93 ? -19.871 14.882 21.789 1.00 88.88 93 PRO A N 1
ATOM 720 C CA . PRO A 1 93 ? -20.815 15.035 22.891 1.00 88.88 93 PRO A CA 1
ATOM 721 C C . PRO A 1 93 ? -21.567 13.728 23.180 1.00 88.88 93 PRO A C 1
ATOM 723 O O . PRO A 1 93 ? -22.103 13.080 22.279 1.00 88.88 93 PRO A O 1
ATOM 726 N N . GLY A 1 94 ? -21.590 13.317 24.450 1.00 86.94 94 GLY A N 1
ATOM 727 C CA . GLY A 1 94 ? -22.240 12.0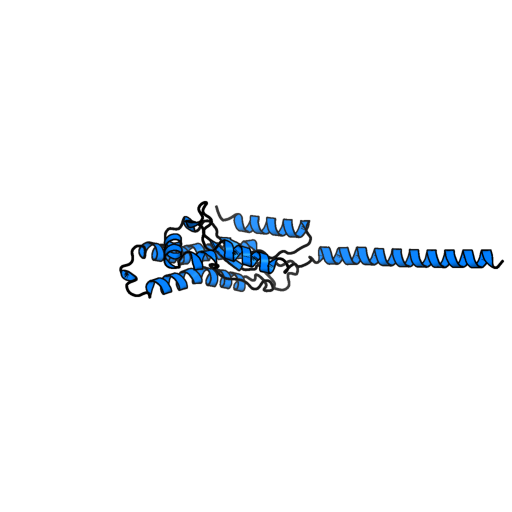74 24.879 1.00 86.94 94 GLY A CA 1
ATOM 728 C C . GLY A 1 94 ? -21.524 10.787 24.449 1.00 86.94 94 GLY A C 1
ATOM 729 O O . GLY A 1 94 ? -22.078 9.705 24.645 1.00 86.94 94 GLY A O 1
ATOM 730 N N . ALA A 1 95 ? -20.304 10.866 23.897 1.00 87.00 95 ALA A N 1
ATOM 731 C CA . ALA A 1 95 ? -19.565 9.705 23.404 1.00 87.00 95 ALA A CA 1
ATOM 732 C C . ALA A 1 95 ? -19.403 8.603 24.454 1.00 87.00 95 ALA A C 1
ATOM 734 O O . ALA A 1 95 ? -19.559 7.437 24.110 1.00 87.00 95 ALA A O 1
ATOM 735 N N . LEU A 1 96 ? -19.155 8.950 25.724 1.00 81.56 96 LEU A N 1
ATOM 736 C CA . LEU A 1 96 ? -18.938 7.985 26.813 1.00 81.56 96 LEU A CA 1
ATOM 737 C C . LEU A 1 96 ? -20.121 7.030 27.032 1.00 81.56 96 LEU A C 1
ATOM 739 O O . LEU A 1 96 ? -19.902 5.870 27.370 1.00 81.56 96 LEU A O 1
ATOM 743 N N . ASN A 1 97 ? -21.347 7.486 26.761 1.00 87.56 97 ASN A N 1
ATOM 744 C CA . ASN A 1 97 ? -22.565 6.690 26.926 1.00 87.56 97 ASN A CA 1
ATOM 745 C C . ASN A 1 97 ? -22.925 5.885 25.666 1.00 87.56 97 ASN A C 1
ATOM 747 O O . ASN A 1 97 ? -23.870 5.096 25.690 1.00 87.56 97 ASN A O 1
ATOM 751 N N . LYS A 1 98 ? -22.201 6.070 24.550 1.00 88.94 98 LYS A N 1
ATOM 752 C CA . LYS A 1 98 ? -22.478 5.343 23.308 1.00 88.94 98 LYS A CA 1
ATOM 753 C C . LYS A 1 98 ? -22.037 3.875 23.442 1.00 88.94 98 LYS A C 1
ATOM 755 O O . LYS A 1 98 ? -20.876 3.610 23.778 1.00 88.94 98 LYS A O 1
ATOM 760 N N . PRO A 1 99 ? -22.906 2.902 23.110 1.00 89.56 99 PRO A N 1
ATOM 761 C CA . PRO A 1 99 ? -22.511 1.499 23.075 1.00 89.56 99 PRO A CA 1
ATOM 762 C C . PRO A 1 99 ? -21.398 1.288 22.039 1.00 89.56 99 PRO A C 1
ATOM 764 O O . PRO A 1 99 ? -21.330 1.989 21.032 1.00 89.56 99 PRO A O 1
ATOM 767 N N . GLY A 1 100 ? -20.504 0.329 22.286 1.00 91.62 100 GLY A N 1
ATOM 768 C CA . GLY A 1 100 ? -19.403 0.004 21.367 1.00 91.62 100 GLY A CA 1
ATOM 769 C C . GLY A 1 100 ? -18.061 0.684 21.666 1.00 91.62 100 GLY A C 1
ATOM 770 O O . GLY A 1 100 ? -17.058 0.291 21.076 1.00 91.62 100 GLY A O 1
ATOM 771 N N . ASN A 1 101 ? -17.977 1.602 22.639 1.00 93.75 101 ASN A N 1
ATOM 772 C CA . ASN A 1 101 ? -16.694 2.207 23.044 1.00 93.75 101 ASN A CA 1
ATOM 773 C C . ASN A 1 101 ? -15.648 1.166 23.469 1.00 93.75 101 ASN A C 1
ATOM 775 O O . ASN A 1 101 ? -14.476 1.297 23.129 1.00 93.75 101 ASN A O 1
ATOM 779 N N . GLY A 1 102 ? -16.079 0.093 24.142 1.00 94.44 102 GLY A N 1
ATOM 780 C CA . GLY A 1 102 ? -15.198 -1.025 24.487 1.00 94.44 102 GLY A CA 1
ATOM 781 C C . GLY A 1 102 ? -14.603 -1.723 23.258 1.00 94.44 102 GLY A C 1
ATOM 782 O O . GLY A 1 102 ? -13.441 -2.114 23.290 1.00 94.44 102 GLY A O 1
ATOM 783 N N . LYS A 1 103 ? -15.351 -1.818 22.147 1.00 95.94 103 LYS A N 1
ATOM 784 C CA . LYS A 1 103 ? -14.857 -2.396 20.885 1.00 95.94 103 LYS A CA 1
ATOM 785 C C . LYS A 1 103 ? -13.815 -1.489 20.228 1.00 95.94 103 LYS A C 1
ATOM 787 O O . LYS A 1 103 ? -12.778 -1.980 19.792 1.00 95.94 103 LYS A O 1
ATOM 792 N N . LEU A 1 104 ? -14.064 -0.176 20.207 1.00 95.31 104 LEU A N 1
ATOM 793 C CA . LEU A 1 104 ? -13.112 0.821 19.701 1.00 95.31 104 LEU A CA 1
ATOM 794 C C . LEU A 1 104 ? -11.813 0.810 20.519 1.00 95.31 104 LEU A C 1
ATOM 796 O O . LEU A 1 104 ? -10.723 0.758 19.957 1.00 95.31 104 LEU A O 1
ATOM 800 N N . PHE A 1 105 ? -11.922 0.774 21.848 1.00 94.88 105 PHE A N 1
ATOM 801 C CA . PHE A 1 105 ? -10.759 0.692 22.729 1.00 94.88 105 PHE A CA 1
ATOM 802 C C . PHE A 1 105 ? -9.994 -0.629 22.562 1.00 94.88 105 PHE A C 1
ATOM 804 O O . PHE A 1 105 ? -8.769 -0.628 22.463 1.00 94.88 105 PHE A O 1
ATOM 811 N N . ALA A 1 106 ? -10.699 -1.760 22.454 1.00 95.62 106 ALA A N 1
ATOM 812 C CA . ALA A 1 106 ? -10.073 -3.054 22.196 1.00 95.62 106 ALA A CA 1
ATOM 813 C C . ALA A 1 106 ? -9.313 -3.070 20.859 1.00 95.62 106 ALA A C 1
ATOM 815 O O . ALA A 1 106 ? -8.193 -3.586 20.803 1.00 95.62 106 ALA A O 1
ATOM 816 N N . LEU A 1 107 ? -9.879 -2.469 19.803 1.00 95.62 107 LEU A N 1
ATOM 817 C CA . LEU A 1 107 ? -9.180 -2.283 18.532 1.00 95.62 107 LEU A CA 1
ATOM 818 C C . LEU A 1 107 ? -7.910 -1.453 18.733 1.00 95.62 107 LEU A C 1
ATOM 820 O O . LEU A 1 107 ? -6.837 -1.909 18.352 1.00 95.62 107 LEU A O 1
ATOM 824 N N . LEU A 1 108 ? -7.999 -0.303 19.405 1.00 95.06 108 LEU A N 1
ATOM 825 C CA . LEU A 1 108 ? -6.847 0.557 19.697 1.00 95.06 108 LEU A CA 1
ATOM 826 C C . LEU A 1 108 ? -5.702 -0.223 20.368 1.00 95.06 108 LEU A C 1
ATOM 828 O O . LEU A 1 108 ? -4.544 -0.144 19.948 1.00 95.06 108 LEU A O 1
ATOM 832 N N . CYS A 1 109 ? -6.029 -1.042 21.372 1.00 95.31 109 CYS A N 1
ATOM 833 C CA . CYS A 1 109 ? -5.066 -1.908 22.045 1.00 95.31 109 CYS A CA 1
ATOM 834 C C . CYS A 1 109 ? -4.442 -2.936 21.091 1.00 95.31 109 CYS A C 1
ATOM 836 O O . CYS A 1 109 ? -3.224 -3.131 21.126 1.00 95.31 109 CYS A O 1
ATOM 838 N N . LYS A 1 110 ? -5.233 -3.586 20.226 1.00 94.81 110 LYS A N 1
ATOM 839 C CA . LYS A 1 110 ? -4.725 -4.547 19.228 1.00 94.81 110 LYS A CA 1
ATOM 840 C C . LYS A 1 110 ? -3.777 -3.883 18.224 1.00 94.81 110 LYS A C 1
ATOM 842 O O . LYS A 1 110 ? -2.719 -4.451 17.929 1.00 94.81 110 LYS A O 1
ATOM 847 N N . ILE A 1 111 ? -4.118 -2.685 17.744 1.00 93.56 111 ILE A N 1
ATOM 848 C CA . ILE A 1 111 ? -3.288 -1.923 16.802 1.00 93.56 111 ILE A CA 1
ATOM 849 C C . ILE A 1 111 ? -1.925 -1.610 17.427 1.00 93.56 111 ILE A C 1
ATOM 851 O O . ILE A 1 111 ? -0.887 -1.971 16.862 1.00 93.56 111 ILE A O 1
ATOM 855 N N . ARG A 1 112 ? -1.931 -1.025 18.633 1.00 91.69 112 ARG A N 1
ATOM 856 C CA . ARG A 1 112 ? -0.720 -0.612 19.362 1.00 91.69 112 ARG A CA 1
ATOM 857 C C . ARG A 1 112 ? 0.172 -1.780 19.767 1.00 91.69 112 ARG A C 1
ATOM 859 O O . ARG A 1 112 ? 1.392 -1.682 19.664 1.00 91.69 112 ARG A O 1
ATOM 866 N N . SER A 1 113 ? -0.426 -2.872 20.242 1.00 91.31 113 SER A N 1
ATOM 867 C CA . SER A 1 113 ? 0.327 -3.996 20.814 1.00 91.31 113 SER A CA 1
ATOM 868 C C . SER A 1 113 ? 0.852 -4.982 19.774 1.00 91.31 113 SER A C 1
ATOM 870 O O . SER A 1 113 ? 1.889 -5.603 19.998 1.00 91.31 113 SER A O 1
ATOM 872 N N . ARG A 1 114 ? 0.139 -5.177 18.656 1.00 91.38 114 ARG A N 1
ATOM 873 C CA . ARG A 1 114 ? 0.433 -6.273 17.719 1.00 91.38 114 ARG A CA 1
ATOM 874 C C . ARG A 1 114 ? 0.517 -5.822 16.272 1.00 91.38 114 ARG A C 1
ATOM 876 O O . ARG A 1 114 ? 1.486 -6.180 15.604 1.00 91.38 114 ARG A O 1
ATOM 883 N N . LEU A 1 115 ? -0.483 -5.089 15.777 1.00 91.38 115 LEU A N 1
ATOM 884 C CA . LEU A 1 115 ? -0.601 -4.863 14.335 1.00 91.38 115 LEU A CA 1
ATOM 885 C C . LEU A 1 115 ? 0.549 -4.015 13.795 1.00 91.38 115 LEU A C 1
ATOM 887 O O . LEU A 1 115 ? 1.189 -4.428 12.832 1.00 91.38 115 LEU A O 1
ATOM 891 N N . ARG A 1 116 ? 0.875 -2.899 14.460 1.00 93.12 116 ARG A N 1
ATOM 892 C CA . ARG A 1 116 ? 1.953 -1.995 14.028 1.00 93.12 116 ARG A CA 1
ATOM 893 C C . ARG A 1 116 ? 3.285 -2.725 13.853 1.00 93.12 116 ARG A C 1
ATOM 895 O O . ARG A 1 116 ? 3.930 -2.606 12.817 1.00 93.12 116 ARG A O 1
ATOM 902 N N . THR A 1 117 ? 3.669 -3.533 14.842 1.00 92.75 117 THR A N 1
ATOM 903 C CA . THR A 1 117 ? 4.926 -4.295 14.814 1.00 92.75 117 THR A CA 1
ATOM 904 C C . THR A 1 117 ? 4.945 -5.329 13.688 1.00 92.75 117 THR A C 1
ATOM 906 O O . THR A 1 117 ? 5.973 -5.507 13.038 1.00 92.75 117 THR A O 1
ATOM 909 N N . ARG A 1 118 ? 3.814 -6.000 13.435 1.00 93.25 118 ARG A N 1
ATOM 910 C CA . ARG A 1 118 ? 3.697 -7.003 12.365 1.00 93.25 118 ARG A CA 1
ATOM 911 C C . ARG A 1 118 ? 3.730 -6.371 10.981 1.00 93.25 118 ARG A C 1
ATOM 913 O O . ARG A 1 118 ? 4.459 -6.856 10.127 1.00 93.25 118 ARG A O 1
ATOM 920 N N . ILE A 1 119 ? 2.987 -5.286 10.781 1.00 94.44 119 ILE A N 1
ATOM 921 C CA . ILE A 1 119 ? 2.976 -4.543 9.520 1.00 94.44 119 ILE A CA 1
ATOM 922 C C . ILE A 1 119 ? 4.368 -4.027 9.199 1.00 94.44 119 ILE A C 1
ATOM 924 O O . ILE A 1 119 ? 4.828 -4.225 8.084 1.00 94.44 119 ILE A O 1
ATOM 928 N N . ARG A 1 120 ? 5.072 -3.447 10.178 1.00 94.50 120 ARG A N 1
ATOM 929 C CA . ARG A 1 120 ? 6.461 -3.023 9.990 1.00 94.50 120 ARG A CA 1
ATOM 930 C C . ARG A 1 120 ? 7.338 -4.166 9.472 1.00 94.50 120 ARG A C 1
ATOM 932 O O . ARG A 1 120 ? 8.074 -3.978 8.512 1.00 94.50 120 ARG A O 1
ATOM 939 N N . ALA A 1 121 ? 7.249 -5.340 10.097 1.00 93.06 121 ALA A N 1
ATOM 940 C CA . ALA A 1 121 ? 8.030 -6.502 9.684 1.00 93.06 121 ALA A CA 1
ATOM 941 C C . ALA A 1 121 ? 7.669 -6.976 8.264 1.00 93.06 121 ALA A C 1
ATOM 943 O O . ALA A 1 121 ? 8.560 -7.356 7.512 1.00 93.06 121 ALA A O 1
ATOM 944 N N . ILE A 1 122 ? 6.386 -6.922 7.890 1.00 94.06 122 ILE A N 1
ATOM 945 C CA . ILE A 1 122 ? 5.921 -7.285 6.544 1.00 94.06 122 ILE A CA 1
ATOM 946 C C . ILE A 1 122 ? 6.400 -6.274 5.502 1.00 94.06 122 ILE A C 1
ATOM 948 O O . ILE A 1 122 ? 6.955 -6.681 4.487 1.00 94.06 122 ILE A O 1
ATOM 952 N N . LEU A 1 123 ? 6.240 -4.974 5.764 1.00 94.38 123 LEU A N 1
ATOM 953 C CA . LEU A 1 123 ? 6.689 -3.917 4.859 1.00 94.38 123 LEU A CA 1
ATOM 954 C C . LEU A 1 123 ? 8.195 -3.996 4.622 1.00 94.38 123 LEU A C 1
ATOM 956 O O . LEU A 1 123 ? 8.624 -3.989 3.474 1.00 94.38 123 LEU A O 1
ATOM 960 N N . TRP A 1 124 ? 8.987 -4.118 5.691 1.00 93.88 124 TRP A N 1
ATOM 961 C CA . TRP A 1 124 ? 10.439 -4.235 5.572 1.00 93.88 124 TRP A CA 1
ATOM 962 C C . TRP A 1 124 ? 10.853 -5.522 4.852 1.00 93.88 124 TRP A C 1
ATOM 964 O O . TRP A 1 124 ? 11.665 -5.477 3.935 1.00 93.88 124 TRP A O 1
ATOM 974 N N . GLY A 1 125 ? 10.269 -6.666 5.216 1.00 91.44 125 GLY A N 1
ATOM 975 C CA . GLY A 1 125 ? 10.615 -7.943 4.591 1.00 91.44 125 GLY A CA 1
ATOM 976 C C . GLY A 1 125 ? 10.186 -8.057 3.124 1.00 91.44 125 GLY A C 1
ATOM 977 O O . GLY A 1 125 ? 10.845 -8.759 2.367 1.00 91.44 125 GLY A O 1
ATOM 978 N N . GLY A 1 126 ? 9.111 -7.372 2.720 1.00 91.31 126 GLY A N 1
ATOM 979 C CA . GLY A 1 126 ? 8.642 -7.342 1.334 1.00 91.31 126 GLY A CA 1
ATOM 980 C C . GLY A 1 126 ? 9.371 -6.284 0.508 1.00 91.31 126 GLY A C 1
ATOM 981 O O . GLY A 1 126 ? 10.099 -6.614 -0.425 1.00 91.31 126 GLY A O 1
ATOM 982 N N . PHE A 1 127 ? 9.236 -5.015 0.898 1.00 92.31 127 PHE A N 1
ATOM 983 C CA . PHE A 1 127 ? 9.645 -3.848 0.106 1.00 92.31 127 PHE A CA 1
ATOM 984 C C . PHE A 1 127 ? 10.980 -3.229 0.521 1.00 92.31 127 PHE A C 1
ATOM 986 O O . PHE A 1 127 ? 11.471 -2.353 -0.177 1.00 92.31 127 PHE A O 1
ATOM 993 N N . GLY A 1 128 ? 11.548 -3.624 1.662 1.00 91.19 128 GLY A N 1
ATOM 994 C CA . GLY A 1 128 ? 12.717 -2.956 2.226 1.00 91.19 128 GLY A CA 1
ATOM 995 C C . GLY A 1 128 ? 13.945 -3.012 1.320 1.00 91.19 128 GLY A C 1
ATOM 996 O O . GLY A 1 128 ? 14.327 -4.094 0.863 1.00 91.19 128 GLY A O 1
ATOM 997 N N . CYS A 1 129 ? 14.584 -1.855 1.135 1.00 87.44 129 CYS A N 1
ATOM 998 C CA . CYS A 1 129 ? 15.864 -1.703 0.444 1.00 87.44 129 CYS A CA 1
ATOM 999 C C . CYS A 1 129 ? 16.920 -1.113 1.384 1.00 87.44 129 CYS A C 1
ATOM 1001 O O . CYS A 1 129 ? 16.636 -0.195 2.155 1.00 87.44 129 CYS A O 1
ATOM 1003 N N . GLU A 1 130 ? 18.150 -1.624 1.302 1.00 77.88 130 GLU A N 1
ATOM 1004 C CA . GLU A 1 130 ? 19.266 -1.181 2.153 1.00 77.88 130 GLU A CA 1
ATOM 1005 C C . GLU A 1 130 ? 19.884 0.151 1.704 1.00 77.88 130 GLU A C 1
ATOM 1007 O O . GLU A 1 130 ? 20.493 0.845 2.513 1.00 77.88 130 GLU A O 1
ATOM 1012 N N . SER A 1 131 ? 19.724 0.531 0.432 1.00 74.62 131 SER A N 1
ATOM 1013 C CA . SER A 1 131 ? 20.320 1.744 -0.133 1.00 74.62 131 SER A CA 1
ATOM 1014 C C . SER A 1 131 ? 19.347 2.481 -1.049 1.00 74.62 131 SER A C 1
ATOM 1016 O O . SER A 1 131 ? 18.669 1.867 -1.874 1.00 74.62 131 SER A O 1
ATOM 1018 N N . GLU A 1 132 ? 19.353 3.812 -0.955 1.00 74.00 132 GLU A N 1
ATOM 1019 C CA . GLU A 1 132 ? 18.629 4.744 -1.837 1.00 74.00 132 GLU A CA 1
ATOM 1020 C C . GLU A 1 132 ? 19.189 4.788 -3.273 1.00 74.00 132 GLU A C 1
ATOM 1022 O O . GLU A 1 132 ? 18.779 5.605 -4.086 1.00 74.00 132 GLU A O 1
ATOM 1027 N N . GLN A 1 133 ? 20.156 3.928 -3.593 1.00 68.94 133 GLN A N 1
ATOM 1028 C CA . GLN A 1 133 ? 20.756 3.810 -4.925 1.00 68.94 133 GLN A CA 1
ATOM 1029 C C . GLN A 1 133 ? 20.348 2.523 -5.644 1.00 68.94 133 GLN A C 1
ATOM 1031 O O . GLN A 1 133 ? 20.871 2.225 -6.716 1.00 68.94 133 GLN A O 1
ATOM 1036 N N . SER A 1 134 ? 19.448 1.730 -5.058 1.00 73.44 134 SER A N 1
ATOM 1037 C CA . SER A 1 134 ? 18.936 0.541 -5.727 1.00 73.44 134 SER A CA 1
ATOM 1038 C C . SER A 1 134 ? 18.024 0.970 -6.877 1.00 73.44 134 SER A C 1
ATOM 1040 O O . SER A 1 134 ? 16.899 1.412 -6.658 1.00 73.44 134 SER A O 1
ATOM 1042 N N . LEU A 1 135 ? 18.537 0.850 -8.103 1.00 68.62 135 LEU A N 1
ATOM 1043 C CA . LEU A 1 135 ? 17.805 1.144 -9.342 1.00 68.62 135 LEU A CA 1
ATOM 1044 C C . LEU A 1 135 ? 16.602 0.206 -9.537 1.00 68.62 135 LEU A C 1
ATOM 1046 O O . LEU A 1 135 ? 15.648 0.563 -10.219 1.00 68.62 135 LEU A O 1
ATOM 1050 N N . ASP A 1 136 ? 16.614 -0.939 -8.851 1.00 76.62 136 ASP A N 1
ATOM 1051 C CA . ASP A 1 136 ? 15.543 -1.935 -8.846 1.00 76.62 136 ASP A CA 1
ATOM 1052 C C . ASP A 1 136 ? 14.664 -1.881 -7.583 1.00 76.62 136 ASP A C 1
ATOM 1054 O O . ASP A 1 136 ? 13.958 -2.850 -7.275 1.00 76.62 136 ASP A O 1
ATOM 1058 N N . ALA A 1 137 ? 14.724 -0.780 -6.823 1.00 84.88 137 ALA A N 1
ATOM 1059 C CA . ALA A 1 137 ? 13.899 -0.599 -5.635 1.00 84.88 137 ALA A CA 1
ATOM 1060 C C . ALA A 1 137 ? 12.403 -0.663 -5.996 1.00 84.88 137 ALA A C 1
ATOM 1062 O O . ALA A 1 137 ? 11.978 -0.060 -6.984 1.00 84.88 137 ALA A O 1
ATOM 1063 N N . PRO A 1 138 ? 11.575 -1.357 -5.197 1.00 88.69 138 PRO A N 1
ATOM 1064 C CA . PRO A 1 138 ? 10.159 -1.458 -5.481 1.00 88.69 138 PRO A CA 1
ATOM 1065 C C . PRO A 1 138 ? 9.466 -0.118 -5.228 1.00 88.69 138 PRO A C 1
ATOM 1067 O O . PRO A 1 138 ? 9.746 0.583 -4.251 1.00 88.69 138 PRO A O 1
ATOM 1070 N N . LEU A 1 139 ? 8.507 0.207 -6.092 1.00 90.75 139 LEU A N 1
ATOM 1071 C CA . LEU A 1 139 ? 7.681 1.400 -5.964 1.00 90.75 139 LEU A CA 1
ATOM 1072 C C . LEU A 1 139 ? 6.534 1.114 -4.995 1.00 90.75 139 LEU A C 1
ATOM 1074 O O . LEU A 1 139 ? 5.576 0.427 -5.335 1.00 90.75 139 LEU A O 1
ATOM 1078 N N . LEU A 1 140 ? 6.623 1.633 -3.773 1.00 92.75 140 LEU A N 1
ATOM 1079 C CA . LEU A 1 140 ? 5.537 1.551 -2.798 1.00 92.75 140 LEU A CA 1
ATOM 1080 C C . LEU A 1 140 ? 4.683 2.816 -2.875 1.00 92.75 140 LEU A C 1
ATOM 1082 O O . LEU A 1 140 ? 5.199 3.928 -2.908 1.00 92.75 140 LEU A O 1
ATOM 1086 N N . THR A 1 141 ? 3.366 2.674 -2.838 1.00 92.81 141 THR A N 1
ATOM 1087 C CA . THR A 1 141 ? 2.453 3.821 -2.947 1.00 92.81 141 THR A CA 1
ATOM 1088 C C . THR A 1 141 ? 1.649 4.098 -1.685 1.00 92.81 141 THR A C 1
ATOM 1090 O O . THR A 1 141 ? 1.087 5.184 -1.521 1.00 92.81 141 THR A O 1
ATOM 1093 N N . GLY A 1 142 ? 1.584 3.142 -0.760 1.00 94.31 142 GLY A N 1
ATOM 1094 C CA . GLY A 1 142 ? 0.858 3.321 0.485 1.00 94.31 142 GLY A CA 1
ATOM 1095 C C . GLY A 1 142 ? 0.517 2.030 1.205 1.00 94.31 142 GLY A C 1
ATOM 1096 O O . GLY A 1 142 ? 0.725 0.920 0.714 1.00 94.31 142 GLY A O 1
ATOM 1097 N N . LEU A 1 143 ? -0.033 2.225 2.399 1.00 96.31 143 LEU A N 1
ATOM 1098 C CA . LEU A 1 143 ? -0.575 1.191 3.261 1.00 96.31 143 LEU A CA 1
ATOM 1099 C C . LEU A 1 143 ? -1.988 1.595 3.683 1.00 96.31 143 LEU A C 1
ATOM 1101 O O . LEU A 1 143 ? -2.176 2.611 4.364 1.00 96.31 143 LEU A O 1
ATOM 1105 N N . TYR A 1 144 ? -2.963 0.766 3.328 1.00 96.56 144 TYR A N 1
ATOM 1106 C CA . TYR A 1 144 ? -4.373 1.002 3.610 1.00 96.56 144 TYR A CA 1
ATOM 1107 C C . TYR A 1 144 ? -5.024 -0.188 4.310 1.00 96.56 144 TYR A C 1
ATOM 1109 O O . TYR A 1 144 ? -4.544 -1.318 4.246 1.00 96.56 144 TYR A O 1
ATOM 1117 N N . PHE A 1 145 ? -6.133 0.087 4.984 1.00 96.12 145 PHE A N 1
ATOM 1118 C CA . PHE A 1 145 ? -6.965 -0.882 5.679 1.00 96.12 145 PHE A CA 1
ATOM 1119 C C . PHE A 1 145 ? -8.367 -0.806 5.107 1.00 96.12 145 PHE A C 1
ATOM 1121 O O . PHE A 1 145 ? -8.914 0.287 4.950 1.00 96.12 145 PHE A O 1
ATOM 1128 N N . ALA A 1 146 ? -8.955 -1.960 4.834 1.00 95.62 146 ALA A N 1
ATOM 1129 C CA . ALA A 1 146 ? -10.287 -2.018 4.274 1.00 95.62 146 ALA A CA 1
ATOM 1130 C C . ALA A 1 146 ? -11.077 -3.199 4.825 1.00 95.62 146 ALA A C 1
ATOM 1132 O O . ALA A 1 146 ? -10.530 -4.252 5.161 1.00 95.62 146 ALA A O 1
ATOM 1133 N N . ALA A 1 147 ? -12.383 -2.989 4.910 1.00 94.19 147 ALA A N 1
ATOM 1134 C CA . ALA A 1 147 ? -13.337 -4.061 5.106 1.00 94.19 147 ALA A CA 1
ATOM 1135 C C . ALA A 1 147 ? -13.807 -4.524 3.727 1.00 94.19 147 ALA A C 1
ATOM 1137 O O . ALA A 1 147 ? -14.253 -3.702 2.929 1.00 94.19 147 ALA A O 1
ATOM 1138 N N . SER A 1 148 ? -13.654 -5.809 3.436 1.00 91.75 148 SER A N 1
ATOM 1139 C CA . SER A 1 148 ? -13.858 -6.403 2.110 1.00 91.75 148 SER A CA 1
ATOM 1140 C C . SER A 1 148 ? -14.895 -7.522 2.151 1.00 91.75 148 SER A C 1
ATOM 1142 O O . SER A 1 148 ? -14.772 -8.490 1.405 1.00 91.75 148 SER A O 1
ATOM 1144 N N . GLY A 1 149 ? -15.875 -7.419 3.053 1.00 89.06 149 GLY A N 1
ATOM 1145 C CA . GLY A 1 149 ? -16.919 -8.430 3.193 1.00 89.06 149 GLY A CA 1
ATOM 1146 C C . GLY A 1 149 ? -17.798 -8.555 1.944 1.00 89.06 149 GLY A C 1
ATOM 1147 O O . GLY A 1 149 ? -17.824 -7.670 1.084 1.00 89.06 149 GLY A O 1
ATOM 1148 N N . ASP A 1 150 ? -18.538 -9.659 1.852 1.00 87.44 150 ASP A N 1
ATOM 1149 C CA . ASP A 1 150 ? -19.345 -9.996 0.669 1.00 87.44 150 ASP A CA 1
ATOM 1150 C C . ASP A 1 150 ? -20.514 -9.024 0.438 1.00 87.44 150 ASP A C 1
ATOM 1152 O O . ASP A 1 150 ? -20.943 -8.799 -0.694 1.00 87.44 150 ASP A O 1
ATOM 1156 N N . LEU A 1 151 ? -21.041 -8.433 1.514 1.00 86.06 151 LEU A N 1
ATOM 1157 C CA . LEU A 1 151 ? -22.161 -7.496 1.463 1.00 86.06 151 LEU A CA 1
ATOM 1158 C C . LEU A 1 151 ? -21.650 -6.057 1.383 1.00 86.06 151 LEU A C 1
ATOM 1160 O O . LEU A 1 151 ? -20.723 -5.684 2.102 1.00 86.06 151 LEU A O 1
ATOM 1164 N N . ALA A 1 152 ? -22.320 -5.209 0.601 1.00 82.25 152 ALA A N 1
ATOM 1165 C CA . ALA A 1 152 ? -21.945 -3.798 0.448 1.00 82.25 152 ALA A CA 1
ATOM 1166 C C . ALA A 1 152 ? -21.884 -3.031 1.787 1.00 82.25 152 ALA A C 1
ATOM 1168 O O . ALA A 1 152 ? -21.050 -2.153 1.965 1.00 82.25 152 ALA A O 1
ATOM 1169 N N . GLU A 1 153 ? -22.726 -3.387 2.759 1.00 80.50 153 GLU A N 1
ATOM 1170 C CA . GLU A 1 153 ? -22.726 -2.802 4.112 1.00 80.50 153 GLU A CA 1
ATOM 1171 C C . GLU A 1 153 ? -21.539 -3.239 4.986 1.00 80.50 153 GLU A C 1
ATOM 1173 O O . GLU A 1 153 ? -21.200 -2.574 5.964 1.00 80.50 153 GLU A O 1
ATOM 1178 N N . SER A 1 154 ? -20.903 -4.353 4.623 1.00 83.50 154 SER A N 1
ATOM 1179 C CA . SER A 1 154 ? -19.687 -4.873 5.249 1.00 83.50 154 SER A CA 1
ATOM 1180 C C . SER A 1 154 ? -18.415 -4.444 4.515 1.00 83.50 154 SER A C 1
ATOM 1182 O O . SER A 1 154 ? -17.324 -4.860 4.896 1.00 83.50 154 SER A O 1
ATOM 1184 N N . GLN A 1 155 ? -18.545 -3.608 3.480 1.00 91.19 155 GLN A N 1
ATOM 1185 C CA . GLN A 1 155 ? -17.422 -3.033 2.755 1.00 91.19 155 GLN A CA 1
ATOM 1186 C C . GLN A 1 155 ? -17.147 -1.608 3.228 1.00 91.19 155 GLN A C 1
ATOM 1188 O O . GLN A 1 155 ? -18.057 -0.807 3.431 1.00 91.19 155 GLN A O 1
ATOM 1193 N N . ALA A 1 156 ? -15.871 -1.283 3.411 1.00 93.62 156 ALA A N 1
ATOM 1194 C CA . ALA A 1 156 ? -15.446 0.063 3.766 1.00 93.62 156 ALA A CA 1
ATOM 1195 C C . ALA A 1 156 ? -14.020 0.318 3.295 1.00 93.62 156 ALA A C 1
ATOM 1197 O O . ALA A 1 156 ? -13.137 -0.523 3.471 1.00 93.62 156 ALA A O 1
ATOM 1198 N N . PHE A 1 157 ? -13.797 1.508 2.742 1.00 93.62 157 PHE A N 1
ATOM 1199 C CA . PHE A 1 157 ? -12.510 2.049 2.305 1.00 93.62 157 PHE A CA 1
ATOM 1200 C C . PHE A 1 157 ? -11.805 1.266 1.184 1.00 93.62 157 PHE A C 1
ATOM 1202 O O . PHE A 1 157 ? -10.691 1.619 0.801 1.00 93.62 157 PHE A O 1
ATOM 1209 N N . VAL A 1 158 ? -12.455 0.237 0.623 1.00 92.19 158 VAL A N 1
ATOM 1210 C CA . VAL A 1 158 ? -11.950 -0.551 -0.515 1.00 92.19 158 VAL A CA 1
ATOM 1211 C C . VAL A 1 158 ? -11.861 0.323 -1.761 1.00 92.19 158 VAL A C 1
ATOM 1213 O O . VAL A 1 158 ? -10.805 0.419 -2.380 1.00 92.19 158 VAL A O 1
ATOM 1216 N N . ARG A 1 159 ? -12.954 1.015 -2.102 1.00 91.44 159 ARG A N 1
ATOM 1217 C CA . ARG A 1 159 ? -13.049 1.837 -3.312 1.00 91.44 159 ARG A CA 1
ATOM 1218 C C . ARG A 1 159 ? -11.959 2.909 -3.369 1.00 91.44 159 ARG A C 1
ATOM 1220 O O . ARG A 1 159 ? -11.245 2.972 -4.361 1.00 91.44 159 ARG A O 1
ATOM 1227 N N . GLY A 1 160 ? -11.771 3.679 -2.296 1.00 90.06 160 GLY A N 1
ATOM 1228 C CA . GLY A 1 160 ? -10.741 4.721 -2.253 1.00 90.06 160 GLY A CA 1
ATOM 1229 C C . GLY A 1 160 ? -9.302 4.188 -2.348 1.00 90.06 160 GLY A C 1
ATOM 1230 O O . GLY A 1 160 ? -8.407 4.920 -2.768 1.00 90.06 160 GLY A O 1
ATOM 1231 N N . ALA A 1 161 ? -9.055 2.923 -1.982 1.00 89.31 161 ALA A N 1
ATOM 1232 C CA . ALA A 1 161 ? -7.761 2.277 -2.206 1.00 89.31 161 ALA A CA 1
ATOM 1233 C C . ALA A 1 161 ? -7.557 1.904 -3.687 1.00 89.31 161 ALA A C 1
ATOM 1235 O O . ALA A 1 161 ? -6.472 2.121 -4.221 1.00 89.31 161 ALA A O 1
ATOM 1236 N N . PHE A 1 162 ? -8.598 1.411 -4.367 1.00 90.44 162 PHE A N 1
ATOM 1237 C CA . PHE A 1 162 ? -8.550 1.106 -5.804 1.00 90.44 162 PHE A CA 1
ATOM 1238 C C . PHE A 1 162 ? -8.487 2.357 -6.682 1.00 90.44 162 PHE A C 1
ATOM 1240 O O . PHE A 1 162 ? -7.710 2.390 -7.628 1.00 90.44 162 PHE A O 1
ATOM 1247 N N . GLU A 1 163 ? -9.237 3.410 -6.351 1.00 91.44 163 GLU A N 1
ATOM 1248 C CA . GLU A 1 163 ? -9.124 4.700 -7.045 1.00 91.44 163 GLU A CA 1
ATOM 1249 C C . GLU A 1 163 ? -7.688 5.231 -6.960 1.00 91.44 163 GLU A C 1
ATOM 1251 O O . GLU A 1 163 ? -7.148 5.714 -7.952 1.00 91.44 163 GLU A O 1
ATOM 1256 N N . LYS A 1 164 ? -7.019 5.040 -5.813 1.00 88.31 164 LYS A N 1
ATOM 1257 C CA . LYS A 1 164 ? -5.615 5.424 -5.666 1.00 88.31 164 LYS A CA 1
ATOM 1258 C C . LYS A 1 164 ? -4.663 4.594 -6.536 1.00 88.31 164 LYS A C 1
ATOM 1260 O O . LYS A 1 164 ? -3.704 5.146 -7.061 1.00 88.31 164 LYS A O 1
ATOM 1265 N N . LEU A 1 165 ? -4.924 3.299 -6.695 1.00 87.00 165 LEU A N 1
ATOM 1266 C CA . LEU A 1 165 ? -4.151 2.450 -7.604 1.00 87.00 165 LEU A CA 1
ATOM 1267 C C . LEU A 1 165 ? -4.269 2.927 -9.056 1.00 87.00 165 LEU A C 1
ATOM 1269 O O . LEU A 1 165 ? -3.253 3.036 -9.730 1.00 87.00 165 LEU A O 1
ATOM 1273 N N . ILE A 1 166 ? -5.482 3.272 -9.499 1.00 90.12 166 ILE A N 1
ATOM 1274 C CA . ILE A 1 166 ? -5.730 3.789 -10.854 1.00 90.12 166 ILE A CA 1
ATOM 1275 C C . ILE A 1 166 ? -5.010 5.128 -11.064 1.00 90.12 166 ILE A C 1
ATOM 1277 O O . ILE A 1 166 ? -4.358 5.322 -12.082 1.00 90.12 166 ILE A O 1
ATOM 1281 N N . GLU A 1 167 ? -5.050 6.034 -10.080 1.00 88.50 167 GLU A N 1
ATOM 1282 C CA . GLU A 1 167 ? -4.304 7.305 -10.138 1.00 88.50 167 GLU A CA 1
ATOM 1283 C C . GLU A 1 167 ? -2.789 7.125 -10.331 1.00 88.50 167 GLU A C 1
ATOM 1285 O O . GLU A 1 167 ? -2.116 8.072 -10.728 1.00 88.50 167 GLU A O 1
ATOM 1290 N N . GLN A 1 168 ? -2.242 5.963 -9.972 1.00 86.81 168 GLN A N 1
ATOM 1291 C CA . GLN A 1 168 ? -0.805 5.683 -9.969 1.00 86.81 168 GLN A CA 1
ATOM 1292 C C . GLN A 1 168 ? -0.402 4.690 -11.057 1.00 86.81 168 GLN A C 1
ATOM 1294 O O . GLN A 1 168 ? 0.763 4.326 -11.130 1.00 86.81 168 GLN A O 1
ATOM 1299 N N . GLU A 1 169 ? -1.333 4.256 -11.906 1.00 84.44 169 GLU A N 1
ATOM 1300 C CA . GLU A 1 169 ? -1.083 3.259 -12.951 1.00 84.44 169 GLU A CA 1
ATOM 1301 C C . GLU A 1 169 ? 0.020 3.694 -13.930 1.00 84.44 169 GLU A C 1
ATOM 1303 O O . GLU A 1 169 ? 0.767 2.859 -14.435 1.00 84.44 169 GLU A O 1
ATOM 1308 N N . GLU A 1 170 ? 0.169 5.002 -14.150 1.00 84.44 170 GLU A N 1
ATOM 1309 C CA . GLU A 1 170 ? 1.173 5.574 -15.052 1.00 84.44 170 GLU A CA 1
ATOM 1310 C C . GLU A 1 170 ? 2.567 5.738 -14.413 1.00 84.44 170 GLU A C 1
ATOM 1312 O O . GLU A 1 170 ? 3.537 5.998 -15.128 1.00 84.44 170 GLU A O 1
ATOM 1317 N N . ASP A 1 171 ? 2.705 5.561 -13.092 1.00 85.25 171 ASP A N 1
ATOM 1318 C CA . ASP A 1 171 ? 3.986 5.671 -12.379 1.00 85.25 171 ASP A CA 1
ATOM 1319 C C . ASP A 1 171 ? 4.833 4.389 -12.563 1.00 85.25 171 ASP A C 1
ATOM 1321 O O . ASP A 1 171 ? 5.129 3.666 -11.611 1.00 85.25 171 ASP A O 1
ATOM 1325 N N . LEU A 1 172 ? 5.214 4.090 -13.808 1.00 87.12 172 LEU A N 1
ATOM 1326 C 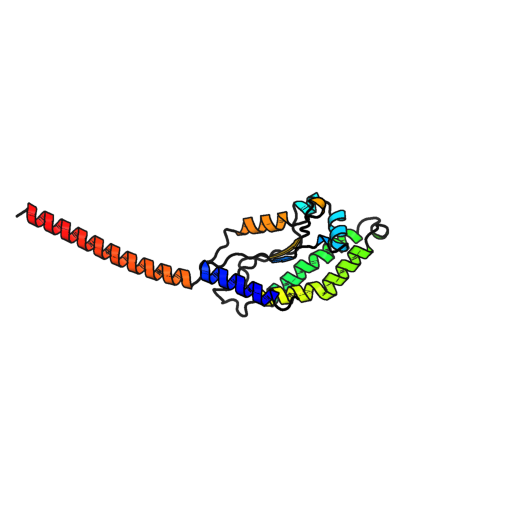CA . LEU A 1 172 ? 5.994 2.909 -14.192 1.00 87.12 172 LEU A CA 1
ATOM 1327 C C . LEU A 1 172 ? 7.469 3.251 -14.415 1.00 87.12 172 LEU A C 1
ATOM 1329 O O . LEU A 1 172 ? 7.811 4.286 -14.992 1.00 87.12 172 LEU A O 1
ATOM 1333 N N . LEU A 1 173 ? 8.354 2.328 -14.035 1.00 86.56 173 LEU A N 1
ATOM 1334 C CA . LEU A 1 173 ? 9.778 2.410 -14.354 1.00 86.56 173 LEU A CA 1
ATOM 1335 C C . LEU A 1 173 ? 10.228 1.228 -15.204 1.00 86.56 173 LEU A C 1
ATOM 1337 O O . LEU A 1 173 ? 9.909 0.077 -14.919 1.00 86.56 173 LEU A O 1
ATOM 1341 N N . TRP A 1 174 ? 11.035 1.519 -16.219 1.00 85.44 174 TRP A N 1
ATOM 1342 C CA . TRP A 1 174 ? 11.786 0.494 -16.933 1.00 85.44 174 TRP A CA 1
ATOM 1343 C C . TRP A 1 174 ? 12.960 0.034 -16.081 1.00 85.44 174 TRP A C 1
ATOM 1345 O O . TRP A 1 174 ? 13.701 0.860 -15.550 1.00 85.44 174 TRP A O 1
ATOM 1355 N N . THR A 1 175 ? 13.155 -1.277 -16.001 1.00 85.12 175 THR A N 1
ATOM 1356 C CA . THR A 1 175 ? 14.363 -1.842 -15.391 1.00 85.12 175 THR A CA 1
ATOM 1357 C C . THR A 1 175 ? 15.599 -1.519 -16.228 1.00 85.12 175 THR A C 1
ATOM 1359 O O . THR A 1 175 ? 15.528 -1.367 -17.455 1.00 85.12 175 THR A O 1
ATOM 1362 N N . ASP A 1 176 ? 16.765 -1.483 -15.586 1.00 83.75 176 ASP A N 1
ATOM 1363 C CA . ASP A 1 176 ? 18.035 -1.276 -16.287 1.00 83.75 176 ASP A CA 1
ATOM 1364 C C . ASP A 1 176 ? 18.310 -2.363 -17.330 1.00 83.75 176 ASP A C 1
ATOM 1366 O O . ASP A 1 176 ? 18.865 -2.081 -18.395 1.00 83.75 176 ASP A O 1
ATOM 1370 N N . ALA A 1 177 ? 17.872 -3.597 -17.057 1.00 83.06 177 ALA A N 1
ATOM 1371 C CA . ALA A 1 177 ? 17.939 -4.699 -18.008 1.00 83.06 177 ALA A CA 1
ATOM 1372 C C . ALA A 1 177 ? 17.188 -4.353 -19.306 1.00 83.06 177 ALA A C 1
ATOM 1374 O O . ALA A 1 177 ? 17.791 -4.395 -20.382 1.00 83.06 177 ALA A O 1
ATOM 1375 N N . ALA A 1 178 ? 15.934 -3.893 -19.198 1.00 84.19 178 ALA A N 1
ATOM 1376 C CA . ALA A 1 178 ? 15.128 -3.461 -20.342 1.00 84.19 178 ALA A CA 1
ATOM 1377 C C . ALA A 1 178 ? 15.806 -2.329 -21.125 1.00 84.19 178 ALA A C 1
ATOM 1379 O O . ALA A 1 178 ? 15.910 -2.373 -22.352 1.00 84.19 178 ALA A O 1
ATOM 1380 N N . LEU A 1 179 ? 16.311 -1.320 -20.406 1.00 86.25 179 LEU A N 1
ATOM 1381 C CA . LEU A 1 179 ? 16.996 -0.178 -21.011 1.00 86.25 179 LEU A CA 1
ATOM 1382 C C . LEU A 1 179 ? 18.279 -0.601 -21.734 1.00 86.25 179 LEU A C 1
ATOM 1384 O O . LEU A 1 179 ? 18.630 -0.030 -22.771 1.00 86.25 179 LEU A O 1
ATOM 1388 N N . SER A 1 180 ? 19.004 -1.582 -21.198 1.00 86.62 180 SER A N 1
ATOM 1389 C CA . SER A 1 180 ? 20.224 -2.101 -21.812 1.00 86.62 180 SER A CA 1
ATOM 1390 C C . SER A 1 180 ? 19.936 -2.872 -23.104 1.00 86.62 180 SER A C 1
ATOM 1392 O O . SER A 1 180 ? 20.650 -2.685 -24.096 1.00 86.62 180 SER A O 1
ATOM 1394 N N . ASP A 1 181 ? 18.860 -3.657 -23.133 1.00 87.19 181 ASP A N 1
ATOM 1395 C CA . ASP A 1 181 ? 18.469 -4.435 -24.305 1.00 87.19 181 ASP A CA 1
ATOM 1396 C C . ASP A 1 181 ? 17.870 -3.556 -25.407 1.00 87.19 181 ASP A C 1
ATOM 1398 O O . ASP A 1 181 ? 18.256 -3.701 -26.571 1.00 87.19 181 ASP A O 1
ATOM 1402 N N . ASP A 1 182 ? 17.062 -2.548 -25.061 1.00 89.56 182 ASP A N 1
ATOM 1403 C CA . ASP A 1 182 ? 16.593 -1.551 -26.033 1.00 89.56 182 ASP A CA 1
ATOM 1404 C C . ASP A 1 182 ? 17.770 -0.838 -26.717 1.00 89.56 182 ASP A C 1
ATOM 1406 O O . ASP A 1 182 ? 17.829 -0.724 -27.946 1.00 89.56 182 ASP A O 1
ATOM 1410 N N . ARG A 1 183 ? 18.791 -0.432 -25.947 1.00 90.62 183 ARG A N 1
ATOM 1411 C CA . ARG A 1 183 ? 19.991 0.213 -26.506 1.00 90.62 183 ARG A CA 1
ATOM 1412 C C . ARG A 1 183 ? 20.722 -0.689 -27.500 1.00 90.62 183 ARG A C 1
ATOM 1414 O O . ARG A 1 183 ? 21.192 -0.187 -28.528 1.00 90.62 183 ARG A O 1
ATOM 1421 N N . ARG A 1 184 ? 20.820 -1.993 -27.227 1.00 91.31 184 ARG A N 1
ATOM 1422 C CA . ARG A 1 184 ? 21.449 -2.972 -28.131 1.00 91.31 184 ARG A CA 1
ATOM 1423 C C . ARG A 1 184 ? 20.649 -3.115 -29.422 1.00 91.31 184 ARG A C 1
ATOM 1425 O O . ARG A 1 184 ? 21.210 -2.918 -30.502 1.00 91.31 184 ARG A O 1
ATOM 1432 N N . CYS A 1 185 ? 19.343 -3.350 -29.314 1.00 91.00 185 CYS A N 1
ATOM 1433 C CA . CYS A 1 185 ? 18.434 -3.464 -30.455 1.00 91.00 185 CYS A CA 1
ATOM 1434 C C . CYS A 1 185 ? 18.446 -2.201 -31.321 1.00 91.00 185 CYS A C 1
ATOM 1436 O O . CYS A 1 185 ? 18.594 -2.277 -32.540 1.00 91.00 185 CYS A O 1
ATOM 1438 N N . ARG A 1 186 ? 18.398 -1.021 -30.698 1.00 91.81 186 ARG A N 1
ATOM 1439 C CA . ARG A 1 186 ? 18.451 0.268 -31.395 1.00 91.81 186 ARG A CA 1
ATOM 1440 C C . ARG A 1 186 ? 19.773 0.485 -32.124 1.00 91.81 186 ARG A C 1
ATOM 1442 O O . ARG A 1 186 ? 19.789 1.074 -33.204 1.00 91.81 186 ARG A O 1
ATOM 1449 N N . THR A 1 187 ? 20.884 0.024 -31.555 1.00 93.62 187 THR A N 1
ATOM 1450 C CA . THR A 1 187 ? 22.204 0.118 -32.196 1.00 93.62 187 THR A CA 1
ATOM 1451 C C . THR A 1 187 ? 22.285 -0.798 -33.415 1.00 93.62 187 THR A C 1
ATOM 1453 O O . THR A 1 187 ? 22.693 -0.348 -34.486 1.00 93.62 187 THR A O 1
ATOM 1456 N N . ALA A 1 188 ? 21.816 -2.042 -33.293 1.00 95.00 188 ALA A N 1
ATOM 1457 C CA . ALA A 1 188 ? 21.733 -2.976 -34.413 1.00 95.00 188 ALA A CA 1
ATOM 1458 C C . ALA A 1 188 ? 20.802 -2.459 -35.524 1.00 95.00 188 ALA A C 1
ATOM 1460 O O . ALA A 1 188 ? 21.179 -2.452 -36.694 1.00 95.00 188 ALA A O 1
ATOM 1461 N N . ALA A 1 189 ? 19.628 -1.932 -35.164 1.00 94.75 189 ALA A N 1
ATOM 1462 C CA . ALA A 1 189 ? 18.684 -1.351 -36.115 1.00 94.75 189 ALA A CA 1
ATOM 1463 C C . ALA A 1 189 ? 19.302 -0.181 -36.894 1.00 94.75 189 ALA A C 1
ATOM 1465 O O . ALA A 1 189 ? 19.192 -0.132 -38.118 1.00 94.75 189 ALA A O 1
ATOM 1466 N N . LYS A 1 190 ? 20.017 0.726 -36.212 1.00 95.31 190 LYS A N 1
ATOM 1467 C CA . LYS A 1 190 ? 20.749 1.822 -36.866 1.00 95.31 190 LYS A CA 1
ATOM 1468 C C . LYS A 1 190 ? 21.810 1.304 -37.837 1.00 95.31 190 LYS A C 1
ATOM 1470 O O . LYS A 1 190 ? 21.916 1.836 -38.938 1.00 95.31 190 LYS A O 1
ATOM 1475 N N . ALA A 1 191 ? 22.558 0.264 -37.466 1.00 96.31 191 ALA A N 1
ATOM 1476 C CA . ALA A 1 191 ? 23.546 -0.348 -38.354 1.00 96.31 191 ALA A CA 1
ATOM 1477 C C . ALA A 1 191 ? 22.889 -0.936 -39.617 1.00 96.31 191 ALA A C 1
ATOM 1479 O O . ALA A 1 191 ? 23.339 -0.656 -40.728 1.00 96.31 191 ALA A O 1
ATOM 1480 N N . CYS A 1 192 ? 21.778 -1.664 -39.468 1.00 96.62 192 CYS A N 1
ATOM 1481 C CA . CYS A 1 192 ? 21.005 -2.193 -40.595 1.00 96.62 192 CYS A CA 1
ATOM 1482 C C . CYS A 1 192 ? 20.422 -1.082 -41.481 1.00 96.62 192 CYS A C 1
ATOM 1484 O O . CYS A 1 192 ? 20.467 -1.190 -42.704 1.00 96.62 192 CYS A O 1
ATOM 1486 N N . MET A 1 193 ? 19.907 0.004 -40.891 1.00 96.50 193 MET A N 1
ATOM 1487 C CA . MET A 1 193 ? 19.409 1.157 -41.650 1.00 96.50 193 MET A CA 1
ATOM 1488 C C . MET A 1 193 ? 20.522 1.831 -42.457 1.00 96.50 193 MET A C 1
ATOM 1490 O O . MET A 1 193 ? 20.310 2.143 -43.629 1.00 96.50 193 MET A O 1
ATOM 1494 N N . LEU A 1 194 ? 21.709 2.025 -41.869 1.00 97.56 194 LEU A N 1
ATOM 1495 C CA . LEU A 1 194 ? 22.865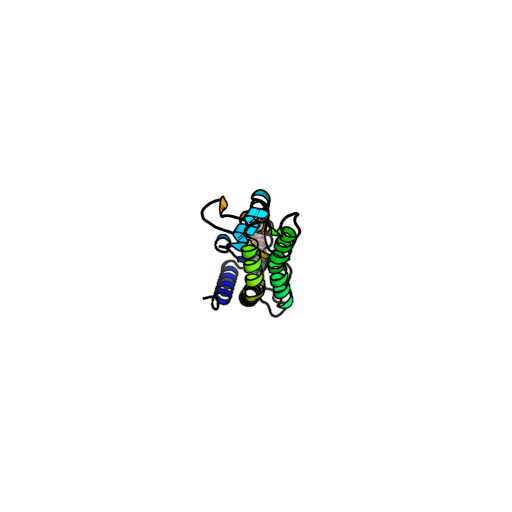 2.588 -42.574 1.00 97.56 194 LEU A CA 1
ATOM 1496 C C . LEU A 1 194 ? 23.296 1.693 -43.739 1.00 97.56 194 LEU A C 1
ATOM 1498 O O . LEU A 1 194 ? 23.518 2.192 -44.842 1.00 97.56 194 LEU A O 1
ATOM 1502 N N . LEU A 1 195 ? 23.346 0.378 -43.520 1.00 97.62 195 LEU A N 1
ATOM 1503 C CA . LEU A 1 195 ? 23.674 -0.596 -44.557 1.00 97.62 195 LEU A CA 1
ATOM 1504 C C . LEU A 1 195 ? 22.642 -0.588 -45.695 1.00 97.62 195 LEU A C 1
ATOM 1506 O O . LEU A 1 195 ? 23.025 -0.478 -46.857 1.00 97.62 195 LEU A O 1
ATOM 1510 N N . ASN A 1 196 ? 21.344 -0.617 -45.377 1.00 96.56 196 ASN A N 1
ATOM 1511 C CA . ASN A 1 196 ? 20.271 -0.532 -46.374 1.00 96.56 196 ASN A CA 1
ATOM 1512 C C . ASN A 1 196 ? 20.319 0.779 -47.165 1.00 96.56 196 ASN A C 1
ATOM 1514 O O . ASN A 1 196 ? 20.146 0.770 -48.383 1.00 96.56 196 ASN A O 1
ATOM 1518 N N . THR A 1 197 ? 20.594 1.898 -46.494 1.00 97.38 197 THR A N 1
ATOM 1519 C CA . THR A 1 197 ? 20.736 3.203 -47.154 1.00 97.38 197 THR A CA 1
ATOM 1520 C C . THR A 1 197 ? 21.928 3.199 -48.110 1.00 97.38 197 THR A C 1
ATOM 1522 O O . THR A 1 197 ? 21.799 3.635 -49.252 1.00 97.38 197 THR A O 1
ATOM 1525 N N . GLY A 1 198 ? 23.069 2.644 -47.689 1.00 97.50 198 GLY A N 1
ATOM 1526 C CA . GLY A 1 198 ? 24.246 2.489 -48.545 1.00 97.50 198 GLY A CA 1
ATOM 1527 C C . GLY A 1 198 ? 23.974 1.611 -49.770 1.00 97.50 198 GLY A C 1
ATOM 1528 O O . GLY A 1 198 ? 24.302 2.002 -50.889 1.00 97.50 198 GLY A O 1
ATOM 1529 N N . LEU A 1 199 ? 23.307 0.466 -49.587 1.00 96.94 199 LEU A N 1
ATOM 1530 C CA . LEU A 1 199 ? 22.913 -0.420 -50.688 1.00 96.94 199 LEU A CA 1
ATOM 1531 C C . LEU A 1 199 ? 21.963 0.268 -51.676 1.00 96.94 199 LEU A C 1
ATOM 1533 O O . LEU A 1 199 ? 22.145 0.135 -52.886 1.00 96.94 199 LEU A O 1
ATOM 1537 N N . ALA A 1 200 ? 20.991 1.039 -51.181 1.00 97.06 200 ALA A N 1
ATOM 1538 C CA . ALA A 1 200 ? 20.078 1.805 -52.023 1.00 97.06 200 ALA A CA 1
ATOM 1539 C C . ALA A 1 200 ? 20.820 2.858 -52.866 1.00 97.06 200 ALA A C 1
ATOM 1541 O O . ALA A 1 200 ? 20.577 2.958 -54.068 1.00 97.06 200 ALA A O 1
ATOM 1542 N N . ILE A 1 201 ? 21.772 3.588 -52.270 1.00 97.62 201 ILE A N 1
ATOM 1543 C CA . ILE A 1 201 ? 22.610 4.563 -52.988 1.00 97.62 201 ILE A CA 1
ATOM 1544 C C . ILE A 1 201 ? 23.439 3.871 -54.078 1.00 97.62 201 ILE A C 1
ATOM 1546 O O . ILE A 1 201 ? 23.462 4.340 -55.216 1.00 97.62 201 ILE A O 1
ATOM 1550 N N . CYS A 1 202 ? 24.076 2.737 -53.769 1.00 96.75 202 CYS A N 1
ATOM 1551 C CA . CYS A 1 202 ? 24.844 1.962 -54.748 1.00 96.75 202 CYS A CA 1
ATOM 1552 C C . CYS A 1 202 ? 23.976 1.483 -55.919 1.00 96.75 202 CYS A C 1
ATOM 1554 O O . CYS A 1 202 ? 24.401 1.556 -57.071 1.00 96.75 202 CYS A O 1
ATOM 1556 N N . LEU A 1 203 ? 22.756 1.019 -55.639 1.00 96.81 203 LEU A N 1
ATOM 1557 C CA . LEU A 1 203 ? 21.825 0.546 -56.660 1.00 96.81 203 LEU A CA 1
ATOM 1558 C C . LEU A 1 203 ? 21.363 1.687 -57.575 1.00 96.81 203 LEU A C 1
ATOM 1560 O O . LEU A 1 203 ? 21.377 1.532 -58.795 1.00 96.81 203 LEU A O 1
ATOM 1564 N N . VAL A 1 204 ? 21.029 2.852 -57.010 1.00 96.44 204 VAL A N 1
ATOM 1565 C CA . VAL A 1 204 ? 20.710 4.059 -57.791 1.00 96.44 204 VAL A CA 1
ATOM 1566 C C . VAL A 1 204 ? 21.905 4.481 -58.648 1.00 96.44 204 VAL A C 1
ATOM 1568 O O . VAL A 1 204 ? 21.739 4.732 -59.840 1.00 96.44 204 VAL A O 1
ATOM 1571 N N . GLY A 1 205 ? 23.115 4.494 -58.081 1.00 96.12 205 GLY A N 1
ATOM 1572 C CA .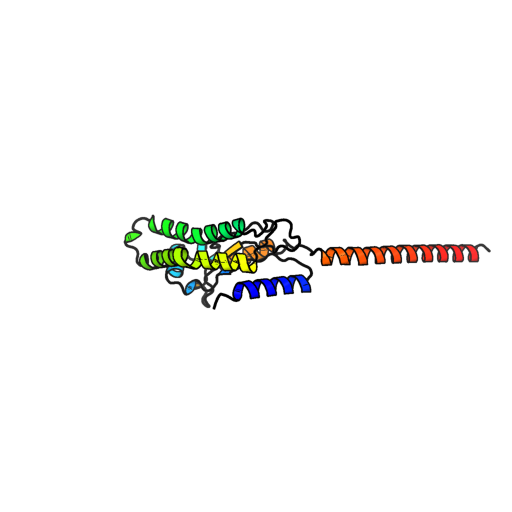 GLY A 1 205 ? 24.339 4.808 -58.820 1.00 96.12 205 GLY A CA 1
ATOM 1573 C C . GLY A 1 205 ? 24.588 3.850 -59.990 1.00 96.12 205 GLY A C 1
ATOM 1574 O O . GLY A 1 205 ? 24.914 4.292 -61.090 1.00 96.12 205 GLY A O 1
ATOM 1575 N N . MET A 1 206 ? 24.362 2.549 -59.785 1.00 96.19 206 MET A N 1
ATOM 1576 C CA . MET A 1 206 ? 24.490 1.533 -60.833 1.00 96.19 206 MET A CA 1
ATOM 1577 C C . MET A 1 206 ? 23.449 1.715 -61.945 1.00 96.19 206 MET A C 1
ATOM 1579 O O . MET A 1 206 ? 23.791 1.601 -63.122 1.00 96.19 206 MET A O 1
ATOM 1583 N N . LEU A 1 207 ? 22.196 2.027 -61.595 1.00 95.50 207 LEU A N 1
ATOM 1584 C CA . LEU A 1 207 ? 21.146 2.317 -62.575 1.00 95.50 207 LEU A CA 1
ATOM 1585 C C . LEU A 1 207 ? 21.491 3.554 -63.409 1.00 95.50 207 LEU A C 1
ATOM 1587 O O . LEU A 1 207 ? 21.425 3.488 -64.632 1.00 95.50 207 LEU A O 1
ATOM 1591 N N . VAL A 1 208 ? 21.918 4.650 -62.775 1.00 95.56 208 VAL A N 1
ATOM 1592 C CA . VAL A 1 208 ? 22.317 5.879 -63.482 1.00 95.56 208 VAL A CA 1
ATOM 1593 C C . VAL A 1 208 ? 23.487 5.612 -64.427 1.00 95.56 208 VAL A C 1
ATOM 1595 O O . VAL A 1 208 ? 23.419 5.995 -65.591 1.00 95.56 208 VAL A O 1
ATOM 1598 N N . TYR A 1 209 ? 24.520 4.899 -63.969 1.00 94.38 209 TYR A N 1
ATOM 1599 C CA . TYR A 1 209 ? 25.663 4.537 -64.811 1.00 94.38 209 TYR A CA 1
ATOM 1600 C C . TYR A 1 209 ? 25.242 3.716 -66.036 1.00 94.38 209 TYR A C 1
ATOM 1602 O O . TYR A 1 209 ? 25.707 3.977 -67.140 1.00 94.38 209 TYR A O 1
ATOM 1610 N N . ARG A 1 210 ? 24.334 2.751 -65.855 1.00 94.12 210 ARG A N 1
ATOM 1611 C CA . ARG A 1 210 ? 23.836 1.887 -66.934 1.00 94.12 210 ARG A CA 1
ATOM 1612 C C . ARG A 1 210 ? 22.901 2.598 -67.918 1.00 94.12 210 ARG A C 1
ATOM 1614 O O . ARG A 1 210 ? 22.785 2.136 -69.041 1.00 94.12 210 ARG A O 1
ATOM 1621 N N . PHE A 1 211 ? 22.186 3.639 -67.500 1.00 92.19 211 PHE A N 1
ATOM 1622 C CA . PHE A 1 211 ? 21.307 4.401 -68.397 1.00 92.19 211 PHE A CA 1
ATOM 1623 C C . PHE A 1 211 ? 22.040 5.514 -69.154 1.00 92.19 211 PHE A C 1
ATOM 1625 O O . PHE A 1 211 ? 21.533 5.976 -70.173 1.00 92.19 211 PHE A O 1
ATOM 1632 N N . TRP A 1 212 ? 23.189 5.968 -68.647 1.00 84.62 212 TRP A N 1
ATOM 1633 C CA . TRP A 1 212 ? 23.968 7.048 -69.259 1.00 84.62 212 TRP A CA 1
ATOM 1634 C C . TRP A 1 212 ? 25.083 6.549 -70.195 1.00 84.62 212 TRP A C 1
ATOM 1636 O O . TRP A 1 212 ? 25.501 7.297 -71.077 1.00 84.62 212 TRP A O 1
ATOM 1646 N N . ASN A 1 213 ? 25.552 5.310 -70.011 1.00 68.12 213 ASN A N 1
ATOM 1647 C CA . ASN A 1 213 ? 26.398 4.579 -70.967 1.00 68.12 213 ASN A CA 1
ATOM 1648 C C . ASN A 1 213 ? 25.549 3.711 -71.894 1.00 68.12 213 ASN A C 1
ATOM 1650 O O . ASN A 1 213 ? 25.907 3.620 -73.088 1.00 68.12 213 ASN A O 1
#

Foldseek 3Di:
DQPCLQVVLQVVQVVCCVVVLKQFEDEAEAEACLVQLLVLVLDVVVDLVCFQQHFQADWDDQLDFLALVSLLVRLCRSLCSLVVSLVVCCPDVPSVVDPSNVSSVVVNCCSVPPVSVSSSVSSCSRQHDHDPPPLNRHGYTHYTYWQDDPDSSSTGNPNVSVVSSVVRRPVMDRHPVRVVVVVVVVVVVVVVVVVVVVVVVVVVVVVVVVVVD

Radius of gyration: 26.89 Å; chains: 1; bounding box: 49×33×98 Å

pLDDT: mean 90.45, std 6.57, range [47.84, 97.62]

Secondary structure (DSSP, 8-state):
--SSHHHHHHHHHHHHHHHHSEE-EEEEEE--GGGSHHHHHHHHHH-HHHHHH--EEEE--TTS---HHHHHHHHHHHHHHHHHHHHHHHTSTTGGGSTTHHHHHHHHHHIIIIIHHHHHHHHHHHH--S-TT-TT--EEEEEEE-EE-SSGGGEESHHHHHHHHHHTTT--EE-HHHHHHHHHHHHHHHHHHHHHHHHHHHHHHHHHHHHH-

Sequence (213 aa):
VAKDVPAAMRHDLDTLRETTHLICPATVLVASMEGEGGFAELVRRVGTQRANEGRFGKGFKVWSYPTQENLESLAAHACGAFEDWIYALFREPGALNKPGNGKLFALLCKIRSRLRTRIRAILWGGFGCESEQSLDAPLLTGLYFAASGDLAESQAFVRGAFEKLIEQEEDLLWTDAALSDDRRCRTAAKACMLLNTGLAICLVGMLVYRFWN